Protein 7M0Q (pdb70)

Nearest PDB structures (foldseek):
  7m0q-assembly1_A  TM=1.011E+00  e=1.086E-19  synthetic construct
  7m0q-assembly1_B  TM=9.261E-01  e=2.288E-13  synthetic construct
  2nxe-assembly2_B  TM=8.024E-01  e=2.028E-01  Thermus thermophilus HB8
  4few-assembly8_D  TM=5.675E-01  e=5.410E+00  Acinetobacter baumannii AYE
  7m0q-assembly1_B  TM=1.010E+00  e=4.635E-22  synthetic construct

Sequence (193 aa):
SHMNIQVSLQWVFSHTVNIPPGGTAEQIADNILDMARSLQDEGWDKLTVQVTVNPGFPKETAMRVAAALKEAFEDRGLRLTSIETSGNSIHLKFRYMNIQVSLQWEDKVFSHTVNIPPGGTAEQIADNILDMARSLQDEGWDKLTVQVTVNPGFPKETAMRVAAALKEAFEDRGLRLTSIETSGNSIHLKFRY

Solvent-accessible surface area: 11050 Å² total; per-residue (Å²): 139,163,36,91,28,65,0,14,3,44,84,174,114,81,88,72,40,105,28,101,132,81,40,65,15,97,100,10,0,65,94,2,17,86,65,13,147,100,40,60,108,76,33,54,86,108,11,20,0,30,1,19,0,43,27,4,123,76,83,137,55,0,79,182,40,4,45,38,2,75,109,4,0,42,119,65,46,0,148,39,21,5,38,53,34,49,68,107,15,0,42,2,45,0,92,100,101,90,26,59,1,19,6,57,40,32,128,191,100,91,75,107,76,39,108,35,89,136,80,36,82,28,97,120,9,0,57,78,5,38,92,84,0,147,68,27,105,129,51,65,77,75,86,5,21,0,58,1,14,1,44,38,9,85,48,144,126,40,0,89,168,35,3,36,50,3,69,96,8,0,74,112,50,48,5,134,37,25,3,61,35,58,26,70,105,14,8,43,7,54,0,84,60

Structure (mmCIF, N/CA/C/O backbone):
data_7M0Q
#
_entry.id   7M0Q
#
_cell.length_a   46.291
_cell.length_b   46.291
_cell.length_c   82.492
_cell.angle_alpha   90.000
_cell.angle_beta   90.000
_cell.angle_gamma   120.000
#
_symmetry.space_group_name_H-M   'P 31'
#
loop_
_entity.id
_entity.type
_entity.pdbx_description
1 polymer 'Network hallucinated protein 0738_mod'
2 water water
#
loop_
_atom_site.group_PDB
_atom_site.id
_atom_site.type_symbol
_atom_site.label_atom_id
_atom_site.label_alt_id
_atom_site.label_comp_id
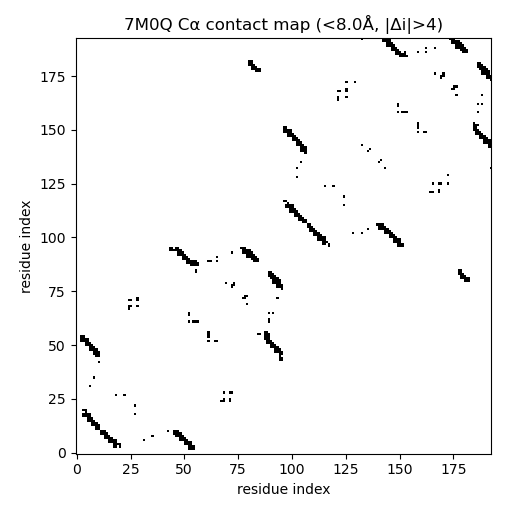_atom_site.label_asym_id
_atom_site.label_entity_id
_atom_site.label_seq_id
_atom_site.pdbx_PDB_ins_code
_atom_site.Cartn_x
_atom_site.Cartn_y
_atom_site.Cartn_z
_atom_site.occupancy
_atom_site.B_iso_or_equiv
_atom_site.auth_seq_id
_atom_site.auth_comp_id
_atom_site.auth_asym_id
_atom_site.auth_atom_id
_atom_site.pdbx_PDB_model_num
ATOM 1 N N . SER A 1 19 ? -14.09584 29.88441 2.05360 1.000 78.64092 2 SER A N 1
ATOM 2 C CA . SER A 1 19 ? -13.54190 28.60856 2.48961 1.000 76.00413 2 SER A CA 1
ATOM 3 C C . SER A 1 19 ? -13.60265 27.56324 1.37798 1.000 59.66135 2 SER A C 1
ATOM 4 O O . SER A 1 19 ? -12.86407 27.64744 0.39574 1.000 71.62397 2 SER A O 1
ATOM 7 N N . HIS A 1 20 ? -14.48504 26.57616 1.55581 0.840 55.97006 3 HIS A N 1
ATOM 8 C CA . HIS A 1 20 ? -14.68297 25.48315 0.60028 0.840 48.43189 3 HIS A CA 1
ATOM 9 C C . HIS A 1 20 ? -13.39461 24.70400 0.34699 0.840 54.76696 3 HIS A C 1
ATOM 10 O O . HIS A 1 20 ? -13.22171 24.10248 -0.71619 0.840 50.11961 3 HIS A O 1
ATOM 17 N N . MET A 1 21 ? -12.48550 24.70259 1.32099 1.000 56.67954 4 MET A N 1
ATOM 18 C CA . MET A 1 21 ? -11.17435 24.07451 1.18882 1.000 44.86425 4 MET A CA 1
ATOM 19 C C . MET A 1 21 ? -11.03381 23.02678 2.28542 1.000 24.30933 4 MET A C 1
ATOM 20 O O . MET A 1 21 ? -10.99943 23.36492 3.47361 1.000 35.48255 4 MET A O 1
ATOM 25 N N . ASN A 1 22 ? -10.95168 21.76203 1.88778 1.000 27.65923 5 ASN A N 1
ATOM 26 C CA . ASN A 1 22 ? -10.90114 20.64707 2.81917 1.000 19.68931 5 ASN A CA 1
ATOM 27 C C . ASN A 1 22 ? -9.46017 20.21501 3.05444 1.000 18.47830 5 ASN A C 1
ATOM 28 O O . ASN A 1 22 ? -8.59385 20.37529 2.19096 1.000 22.82616 5 ASN A O 1
ATOM 33 N N . ILE A 1 23 ? -9.21303 19.66183 4.23823 1.000 15.92341 6 ILE A N 1
ATOM 34 C CA . ILE A 1 23 ? -7.92257 19.08551 4.59310 1.000 12.45892 6 ILE A CA 1
ATOM 35 C C . ILE A 1 23 ? -8.13536 17.60907 4.89067 1.000 11.43665 6 ILE A C 1
ATOM 36 O O . ILE A 1 23 ? -9.06887 17.24467 5.61520 1.000 10.49784 6 ILE A O 1
ATOM 41 N N . GLN A 1 24 ? -7.27820 16.76378 4.32538 1.000 10.11549 7 GLN A N 1
ATOM 42 C CA . GLN A 1 24 ? -7.37675 15.32093 4.48764 1.000 10.13891 7 GLN A CA 1
ATOM 43 C C . GLN A 1 24 ? -6.02612 14.78617 4.93510 1.000 10.94473 7 GLN A C 1
ATOM 44 O O . GLN A 1 24 ? -4.99836 15.10956 4.33189 1.000 14.87159 7 GLN A O 1
ATOM 50 N N . VAL A 1 25 ? -6.02766 13.97957 5.99327 1.000 18.77434 8 VAL A N 1
ATOM 51 C CA . VAL A 1 25 ? -4.81080 13.40663 6.55623 1.000 14.40826 8 VAL A CA 1
ATOM 52 C C . VAL A 1 25 ? -4.91998 11.89046 6.49568 1.000 22.46376 8 VAL A C 1
ATOM 53 O O . VAL A 1 25 ? -5.96108 11.32396 6.84803 1.000 27.18125 8 VAL A O 1
ATOM 57 N N . SER A 1 26 ? -3.84882 11.23812 6.04984 1.000 17.05513 9 SER A N 1
ATOM 58 C CA . SER A 1 26 ? -3.77665 9.78513 5.99011 1.000 20.48566 9 SER A CA 1
ATOM 59 C C . SER A 1 26 ? -2.54686 9.31126 6.75051 1.000 23.19008 9 SER A C 1
ATOM 60 O O . SER A 1 26 ? -1.44218 9.81827 6.52987 1.000 22.20494 9 SER A O 1
ATOM 63 N N . LEU A 1 27 ? -2.74200 8.34543 7.64367 1.000 25.91990 10 LEU A N 1
ATOM 64 C CA . LEU A 1 27 ? -1.65668 7.74791 8.40985 1.000 22.83376 10 LEU A CA 1
ATOM 65 C C . LEU A 1 27 ? -1.33017 6.37542 7.83790 1.000 23.05582 10 LEU A C 1
ATOM 66 O O . LEU A 1 27 ? -2.23350 5.56869 7.59542 1.000 23.84882 10 LEU A O 1
ATOM 71 N N . GLN A 1 28 ? -0.04164 6.11656 7.62269 1.000 29.94286 11 GLN A N 1
ATOM 72 C CA . GLN A 1 28 ? 0.42561 4.85588 7.05803 1.000 37.07411 11 GLN A CA 1
ATOM 73 C C . GLN A 1 28 ? 1.55747 4.31839 7.91899 1.000 43.10329 11 GLN A C 1
ATOM 74 O O . GLN A 1 28 ? 2.56112 5.00713 8.12921 1.000 53.90452 11 GLN A O 1
ATOM 80 N N . TRP A 1 29 ? 1.39558 3.09357 8.40963 1.000 50.02773 12 TRP A N 1
ATOM 81 C CA . TRP A 1 29 ? 2.38977 2.46484 9.27181 1.000 53.20945 12 TRP A CA 1
ATOM 82 C C . TRP A 1 29 ? 2.31621 0.94543 9.17024 1.000 60.77917 12 TRP A C 1
ATOM 83 O O . TRP A 1 29 ? 2.18803 0.39358 8.07750 1.000 60.57243 12 TRP A O 1
ATOM 94 N N . VAL A 1 37 ? 1.05444 -3.74683 6.22512 1.000 48.67840 20 VAL A N 1
ATOM 95 C CA . VAL A 1 37 ? 0.77987 -2.41137 5.71029 1.000 49.41500 20 VAL A CA 1
ATOM 96 C C . VAL A 1 37 ? -0.59413 -1.94265 6.17735 1.000 52.79095 20 VAL A C 1
ATOM 97 O O . VAL A 1 37 ? -1.58916 -2.65025 6.02017 1.000 51.36300 20 VAL A O 1
ATOM 101 N N . PHE A 1 38 ? -0.64094 -0.74324 6.75236 1.000 62.08615 21 PHE A N 1
ATOM 102 C CA . PHE A 1 38 ? -1.86069 -0.18323 7.31463 1.000 47.50395 21 PHE A CA 1
ATOM 103 C C . PHE A 1 38 ? -1.99909 1.26324 6.86598 1.000 46.64112 21 PHE A C 1
ATOM 104 O O . PHE A 1 38 ? -1.01118 2.00112 6.81774 1.000 50.89343 21 PHE A O 1
ATOM 112 N N . SER A 1 39 ? -3.22594 1.66408 6.53670 1.000 47.28001 22 SER A N 1
ATOM 113 C CA . SER A 1 39 ? -3.49725 3.00548 6.03596 1.000 34.25687 22 SER A CA 1
ATOM 114 C C . SER A 1 39 ? -4.80221 3.50901 6.63048 1.000 31.26639 22 SER A C 1
ATOM 115 O O . SER A 1 39 ? -5.83574 2.84483 6.51255 1.000 32.77204 22 SER A O 1
ATOM 118 N N . HIS A 1 40 ? -4.75441 4.68125 7.26176 0.670 20.99193 23 HIS A N 1
ATOM 119 C CA . HIS A 1 40 ? -5.92757 5.28730 7.88550 0.670 19.53283 23 HIS A CA 1
ATOM 120 C C . HIS A 1 40 ? -6.05026 6.72536 7.40466 0.670 17.21405 23 HIS A C 1
ATOM 121 O O . HIS A 1 40 ? -5.19923 7.56177 7.72176 0.670 12.56510 23 HIS A O 1
ATOM 128 N N . THR A 1 41 ? -7.11055 7.01111 6.65449 1.000 16.27358 24 THR A N 1
ATOM 129 C CA . THR A 1 41 ? -7.38833 8.34434 6.14053 1.000 19.95599 24 THR A CA 1
ATOM 130 C C . THR A 1 41 ? -8.56358 8.94740 6.89930 1.000 16.76993 24 THR A C 1
ATOM 131 O O . THR A 1 41 ? -9.53159 8.24980 7.21575 1.000 17.53036 24 THR A O 1
ATOM 135 N N . VAL A 1 42 ? -8.47499 10.24177 7.19805 1.000 13.45469 25 VAL A N 1
ATOM 136 C CA . VAL A 1 42 ? -9.51541 10.94299 7.94199 1.000 16.84365 25 VAL A CA 1
ATOM 137 C C . VAL A 1 42 ? -9.69316 12.33409 7.34817 1.000 18.33940 25 VAL A C 1
ATOM 138 O O . VAL A 1 42 ? -8.71087 13.04354 7.10614 1.000 13.68013 25 VAL A O 1
ATOM 142 N N . ASN A 1 43 ? -10.94404 12.71547 7.09552 1.000 13.33541 26 ASN A N 1
ATOM 143 C CA . ASN A 1 43 ? -11.25902 14.07313 6.66944 1.000 14.19930 26 ASN A CA 1
ATOM 144 C C . ASN A 1 43 ? -11.26767 14.98498 7.88868 1.000 15.61021 26 ASN A C 1
ATOM 145 O O . ASN A 1 43 ? -11.99041 14.72775 8.85709 1.000 19.20423 26 ASN A O 1
ATOM 150 N N . ILE A 1 44 ? -10.47190 16.04292 7.84258 1.000 19.65974 27 ILE A N 1
ATOM 151 C CA . ILE A 1 44 ? -10.36105 16.95599 8.98173 1.000 20.68050 27 ILE A CA 1
ATOM 152 C C . ILE A 1 44 ? -11.59119 17.85681 9.01321 1.000 18.55612 27 ILE A C 1
ATOM 153 O O . ILE A 1 44 ? -11.94112 18.44951 7.98013 1.000 16.02270 27 ILE A O 1
ATOM 158 N N . PRO A 1 45 ? -12.27383 17.97553 10.14874 1.000 24.99894 28 PRO A N 1
ATOM 159 C CA . PRO A 1 45 ? -13.37811 18.93209 10.25612 1.000 21.53972 28 PRO A CA 1
ATOM 160 C C . PRO A 1 45 ? -12.86395 20.35458 10.13647 1.000 31.79877 28 PRO A C 1
ATOM 161 O O . PRO A 1 45 ? -11.77646 20.67494 10.63944 1.000 39.06843 28 PRO A O 1
ATOM 165 N N . PRO A 1 46 ? -13.61354 21.23943 9.48416 1.000 33.44570 29 PRO A N 1
ATOM 166 C CA . PRO A 1 46 ? -13.13586 22.61385 9.30665 1.000 31.40338 29 PRO A CA 1
ATOM 167 C C . PRO A 1 46 ? -13.36617 23.45267 10.55377 1.000 31.30638 29 PRO A C 1
ATOM 168 O O . PRO A 1 46 ? -14.41594 23.37774 11.19741 1.000 48.52426 29 PRO A O 1
ATOM 172 N N . GLY A 1 47 ? -12.36088 24.25516 10.89403 1.000 27.66842 30 GLY A N 1
ATOM 173 C CA . GLY A 1 47 ? -12.43903 25.11683 12.05632 1.000 23.62553 30 GLY A CA 1
ATOM 174 C C . GLY A 1 47 ? -11.18506 25.09612 12.90552 1.000 38.82486 30 GLY A C 1
ATOM 175 O O . GLY A 1 47 ? -10.90745 26.05113 13.63710 1.000 52.70593 30 GLY A O 1
ATOM 176 N N . GLY A 1 48 ? -10.41509 24.01070 12.81506 1.000 30.03416 31 GLY A N 1
ATOM 177 C CA . GLY A 1 48 ? -9.22244 23.88478 13.62157 1.000 27.95190 31 GLY A CA 1
ATOM 178 C C . GLY A 1 48 ? -8.01725 24.57193 13.00836 1.000 26.96463 31 GLY A C 1
ATOM 179 O O . GLY A 1 48 ? -7.97720 24.89182 11.82062 1.000 28.53201 31 GLY A O 1
ATOM 180 N N . THR A 1 49 ? -7.01507 24.80201 13.84944 1.000 27.75385 32 THR A N 1
ATOM 181 C CA . THR A 1 49 ? -5.77484 25.42239 13.41508 1.000 29.81431 32 THR A CA 1
ATOM 182 C C . THR A 1 49 ? -4.74838 24.35418 13.04388 1.000 24.38461 32 THR A C 1
ATOM 183 O O . THR A 1 49 ? -4.92895 23.16237 13.30154 1.000 27.63736 32 THR A O 1
ATOM 187 N N . ALA A 1 50 ? -3.65210 24.80129 12.42648 1.000 21.76307 33 ALA A N 1
ATOM 188 C CA . ALA A 1 50 ? -2.61267 23.86967 12.00014 1.000 19.59444 33 ALA A CA 1
ATOM 189 C C . ALA A 1 50 ? -1.99055 23.15015 13.19013 1.000 26.51993 33 ALA A C 1
ATOM 190 O O . ALA A 1 50 ? -1.64570 21.96589 13.09805 1.000 24.37981 33 ALA A O 1
ATOM 192 N N . GLU A 1 51 ? -1.84008 23.84728 14.31854 1.000 29.51056 34 GLU A N 1
ATOM 193 C CA . GLU A 1 51 ? -1.28623 23.20564 15.50617 1.000 23.16452 34 GLU A CA 1
ATOM 194 C C . GLU A 1 51 ? -2.27292 22.20878 16.10118 1.000 23.93693 34 GLU A C 1
ATOM 195 O O . GLU A 1 51 ? -1.87579 21.12958 16.55578 1.000 21.62778 34 GLU A O 1
ATOM 201 N N . GLN A 1 52 ? -3.56413 22.55012 16.10271 1.000 21.71140 35 GLN A N 1
ATOM 202 C CA . GLN A 1 52 ? -4.57250 21.62602 16.61139 1.000 16.77954 35 GLN A CA 1
ATOM 203 C C . GLN A 1 52 ? -4.69160 20.39519 15.72208 1.000 20.42769 35 GLN A C 1
ATOM 204 O O . GLN A 1 52 ? -4.84244 19.27426 16.22195 1.000 24.93500 35 GLN A O 1
ATOM 210 N N . ILE A 1 53 ? -4.62777 20.58360 14.40210 1.000 24.06144 36 ILE A N 1
ATOM 211 C CA . ILE A 1 53 ? -4.68083 19.44833 13.48450 1.000 16.07147 36 ILE A CA 1
ATOM 212 C C . ILE A 1 53 ? -3.48198 18.53498 13.70578 1.000 17.57384 36 ILE A C 1
ATOM 213 O O . ILE A 1 53 ? -3.62280 17.31186 13.82097 1.000 24.58668 36 ILE A O 1
ATOM 218 N N . ALA A 1 54 ? -2.28383 19.12023 13.78406 1.000 19.27309 37 ALA A N 1
ATOM 219 C CA . ALA A 1 54 ? -1.07650 18.32032 13.96709 1.000 16.49706 37 ALA A CA 1
ATOM 220 C C . ALA A 1 54 ? -1.08622 17.59377 15.30669 1.000 20.48490 37 ALA A C 1
ATOM 221 O O . ALA A 1 54 ? -0.63113 16.44787 15.40137 1.000 21.08682 37 ALA A O 1
ATOM 223 N N . ASP A 1 55 ? -1.59820 18.24370 16.35570 1.000 21.89168 38 ASP A N 1
ATOM 224 C CA . ASP A 1 55 ? -1.67032 17.59350 17.66106 1.000 23.08378 38 ASP A CA 1
ATOM 225 C C . ASP A 1 55 ? -2.65700 16.43257 17.64749 1.000 27.51137 38 ASP A C 1
ATOM 226 O O . ASP A 1 55 ? -2.39389 15.38065 18.24207 1.000 40.58492 38 ASP A O 1
ATOM 231 N N . ASN A 1 56 ? -3.79913 16.60445 16.97767 1.000 33.08743 39 ASN A N 1
ATOM 232 C CA . ASN A 1 56 ? -4.78159 15.52772 16.90845 1.000 34.36017 39 ASN A CA 1
ATOM 233 C C . ASN A 1 56 ? -4.25763 14.35180 16.09322 1.000 32.22215 39 ASN A C 1
ATOM 234 O O . ASN A 1 56 ? -4.52757 13.19156 16.42411 1.000 35.08912 39 ASN A O 1
ATOM 239 N N . ILE A 1 57 ? -3.50428 14.62958 15.02730 1.000 29.87372 40 ILE A N 1
ATOM 240 C CA . ILE A 1 57 ? -2.99099 13.55423 14.18488 1.000 31.14096 40 ILE A CA 1
ATOM 241 C C . ILE A 1 57 ? -1.93372 12.74709 14.92813 1.000 33.03915 40 ILE A C 1
ATOM 242 O O . ILE A 1 57 ? -1.92184 11.51166 14.86654 1.000 37.44856 40 ILE A O 1
ATOM 247 N N . LEU A 1 58 ? -1.03506 13.42494 15.64740 1.000 26.48475 41 LEU A N 1
ATOM 248 C CA . LEU A 1 58 ? -0.01225 12.70933 16.40359 1.000 34.98125 41 LEU A CA 1
ATOM 249 C C . LEU A 1 58 ? -0.61600 11.90617 17.54721 1.000 39.07583 41 LEU A C 1
ATOM 250 O O . LEU A 1 58 ? -0.06009 10.87331 17.93800 1.000 47.26427 41 LEU A O 1
ATOM 255 N N . ASP A 1 59 ? -1.74309 12.36179 18.09714 1.000 42.51089 42 ASP A N 1
ATOM 256 C CA . ASP A 1 59 ? -2.41584 11.58999 19.13542 1.000 46.34896 42 ASP A CA 1
ATOM 257 C C . ASP A 1 59 ? -3.02171 10.31618 18.55993 1.000 47.69654 42 ASP A C 1
ATOM 258 O O . ASP A 1 59 ? -3.02057 9.26872 19.21696 1.000 51.91750 42 ASP A O 1
ATOM 263 N N . MET A 1 60 ? -3.54233 10.38633 17.33210 1.000 47.21161 43 MET A N 1
ATOM 264 C CA . MET A 1 60 ? -4.03842 9.18441 16.67057 1.000 43.13209 43 MET A CA 1
ATOM 265 C C . MET A 1 60 ? -2.89658 8.23621 16.33203 1.000 48.31237 43 MET A C 1
ATOM 266 O O . MET A 1 60 ? -3.03195 7.01512 16.47174 1.000 54.19623 43 MET A O 1
ATOM 271 N N . ALA A 1 61 ? -1.76406 8.78111 15.88247 1.000 56.12035 44 ALA A N 1
ATOM 272 C CA . ALA A 1 61 ? -0.59647 7.94887 15.62125 1.000 62.03007 44 ALA A CA 1
ATOM 273 C C . ALA A 1 61 ? -0.05922 7.32192 16.90120 1.000 75.73111 44 ALA A C 1
ATOM 274 O O . ALA A 1 61 ? 0.48609 6.21207 16.86391 1.000 89.69341 44 ALA A O 1
ATOM 276 N N . ARG A 1 62 ? -0.20060 8.01123 18.03721 1.000 65.33094 45 ARG A N 1
ATOM 277 C CA . ARG A 1 62 ? 0.22349 7.44732 19.31247 1.000 62.60642 45 ARG A CA 1
ATOM 278 C C . ARG A 1 62 ? -0.73959 6.38971 19.83532 1.000 72.70582 45 ARG A C 1
ATOM 279 O O . ARG A 1 62 ? -0.43633 5.74709 20.84663 1.000 67.60467 45 ARG A O 1
ATOM 287 N N . SER A 1 63 ? -1.89247 6.20119 19.18855 1.000 68.72956 46 SER A N 1
ATOM 288 C CA . SER A 1 63 ? -2.72208 5.04767 19.51570 1.000 71.07693 46 SER A CA 1
ATOM 289 C C . SER A 1 63 ? -2.03268 3.76001 19.08580 1.000 90.95837 46 SER A C 1
ATOM 290 O O . SER A 1 63 ? -2.13114 2.73482 19.77043 1.000 101.75312 46 SER A O 1
ATOM 293 N N . LEU A 1 64 ? -1.32554 3.79811 17.95683 1.000 81.18310 47 LEU A N 1
ATOM 294 C CA . LEU A 1 64 ? -0.41447 2.72373 17.57038 1.000 77.99785 47 LEU A CA 1
ATOM 295 C C . LEU A 1 64 ? 1.00593 3.11834 17.97346 1.000 83.86329 47 LEU A C 1
ATOM 296 O O . LEU A 1 64 ? 1.88820 3.36117 17.14904 1.000 70.91280 47 LEU A O 1
ATOM 298 N N . GLN A 1 65 ? 1.20679 3.17602 19.29057 1.000 79.40280 48 GLN A N 1
ATOM 299 C CA . GLN A 1 65 ? 2.44537 3.67931 19.87447 1.000 79.32620 48 GLN A CA 1
ATOM 300 C C . GLN A 1 65 ? 3.57829 2.66198 19.81279 1.000 90.49417 48 GLN A C 1
ATOM 301 O O . GLN A 1 65 ? 3.53398 1.71847 19.01561 1.000 90.09835 48 GLN A O 1
ATOM 303 N N . ASP A 1 66 ? 4.59625 2.85943 20.65670 1.000 88.88545 49 ASP A N 1
ATOM 304 C CA . ASP A 1 66 ? 5.77549 2.00126 20.71825 1.000 100.37988 49 ASP A CA 1
ATOM 305 C C . ASP A 1 66 ? 6.44282 1.91297 19.35159 1.000 95.67317 49 ASP A C 1
ATOM 306 O O . ASP A 1 66 ? 7.00036 2.90315 18.86588 1.000 83.02267 49 ASP A O 1
ATOM 308 N N . GLU A 1 67 ? 6.37912 0.74356 18.71849 1.000 103.29291 50 GLU A N 1
ATOM 309 C CA . GLU A 1 67 ? 6.95200 0.58688 17.38859 1.000 103.07457 50 GLU A CA 1
ATOM 310 C C . GLU A 1 67 ? 6.18233 1.44098 16.39067 1.000 99.12566 50 GLU A C 1
ATOM 311 O O . GLU A 1 67 ? 4.97899 1.24833 16.19097 1.000 113.55876 50 GLU A O 1
ATOM 313 N N . GLY A 1 68 ? 6.87277 2.39737 15.77798 1.000 89.49377 51 GLY A N 1
ATOM 314 C CA . GLY A 1 68 ? 6.22859 3.29087 14.83818 1.000 92.18789 51 GLY A CA 1
ATOM 315 C C . GLY A 1 68 ? 6.83325 4.67726 14.81588 1.000 84.53324 51 GLY A C 1
ATOM 316 O O . GLY A 1 68 ? 6.45119 5.54644 15.60497 1.000 80.67568 51 GLY A O 1
ATOM 317 N N . TRP A 1 69 ? 7.78425 4.89161 13.91017 1.000 75.71808 52 TRP A N 1
ATOM 318 C CA . TRP A 1 69 ? 8.41841 6.19264 13.75000 1.000 78.23823 52 TRP A CA 1
ATOM 319 C C . TRP A 1 69 ? 8.91477 6.34776 12.31955 1.000 70.46740 52 TRP A C 1
ATOM 320 O O . TRP A 1 69 ? 8.40199 7.17811 11.56264 1.000 74.70341 52 TRP A O 1
ATOM 322 N N . ASP A 1 70 ? 9.90845 5.54433 11.93803 1.000 63.24491 53 ASP A N 1
ATOM 323 C CA . ASP A 1 70 ? 10.38702 5.57397 10.56130 1.000 76.76319 53 ASP A CA 1
ATOM 324 C C . ASP A 1 70 ? 9.34404 4.99996 9.60911 1.000 81.11056 53 ASP A C 1
ATOM 325 O O . ASP A 1 70 ? 9.18537 5.48692 8.48312 1.000 81.73942 53 ASP A O 1
ATOM 327 N N . LYS A 1 71 ? 8.61157 3.97364 10.05164 1.000 83.07187 54 LYS A N 1
ATOM 328 C CA . LYS A 1 71 ? 7.55936 3.38679 9.23056 1.000 72.11198 54 LYS A CA 1
ATOM 329 C C . LYS A 1 71 ? 6.34356 4.29867 9.11167 1.000 57.89521 54 LYS A C 1
ATOM 330 O O . LYS A 1 71 ? 5.58079 4.17207 8.14725 1.000 53.98256 54 LYS A O 1
ATOM 336 N N . LEU A 1 72 ? 6.14698 5.21182 10.06068 1.000 52.70435 55 LEU A N 1
ATOM 337 C CA . LEU A 1 72 ? 4.98866 6.09234 10.02123 1.000 45.73562 55 LEU A CA 1
ATOM 338 C C . LEU A 1 72 ? 5.16082 7.14142 8.93124 1.000 41.11831 55 LEU A C 1
ATOM 339 O O . LEU A 1 72 ? 6.17830 7.83918 8.87982 1.000 51.75760 55 LEU A O 1
ATOM 344 N N . THR A 1 73 ? 4.16857 7.24094 8.05066 1.000 28.17512 56 THR A N 1
ATOM 345 C CA . THR A 1 73 ? 4.14518 8.24092 6.99024 1.000 35.95374 56 THR A CA 1
ATOM 346 C C . THR A 1 73 ? 2.86006 9.04605 7.11171 1.000 27.71354 56 THR A C 1
ATOM 347 O O . THR A 1 73 ? 1.76279 8.48139 7.05050 1.000 27.55774 56 THR A O 1
ATOM 351 N N . VAL A 1 74 ? 2.99574 10.35746 7.28070 1.000 15.33584 57 VAL A N 1
ATOM 352 C CA . VAL A 1 74 ? 1.85624 11.25910 7.39683 1.000 23.08797 57 VAL A CA 1
ATOM 353 C C . VAL A 1 74 ? 1.70709 12.01064 6.08175 1.000 19.88923 57 VAL A C 1
ATOM 354 O O . VAL A 1 74 ? 2.61294 12.74464 5.66788 1.000 18.23635 57 VAL A O 1
ATOM 358 N N . GLN A 1 75 ? 0.56568 11.82749 5.42389 1.000 20.70797 58 GLN A N 1
ATOM 359 C CA . GLN A 1 75 ? 0.26406 12.49314 4.16394 1.000 19.96923 58 GLN A CA 1
ATOM 360 C C . GLN A 1 75 ? -0.91546 13.43006 4.37348 1.000 15.82955 58 GLN A C 1
ATOM 361 O O . GLN A 1 75 ? -1.97689 13.00353 4.84074 1.000 18.82623 58 GLN A O 1
ATOM 367 N N . VAL A 1 76 ? -0.72474 14.70112 4.03390 1.000 15.98453 59 VAL A N 1
ATOM 368 C CA . VAL A 1 76 ? -1.75796 15.72189 4.14823 1.000 11.84970 59 VAL A CA 1
ATOM 369 C C . VAL A 1 76 ? -2.12762 16.18933 2.74814 1.000 18.50032 59 VAL A C 1
ATOM 370 O O . VAL A 1 76 ? -1.25590 16.35308 1.88611 1.000 18.68642 59 VAL A O 1
ATOM 374 N N . THR A 1 77 ? -3.42172 16.39765 2.52076 1.000 16.76270 60 THR A N 1
ATOM 375 C CA . THR A 1 77 ? -3.92718 16.84522 1.23093 1.000 13.93604 60 THR A CA 1
ATOM 376 C C . THR A 1 77 ? -4.84383 18.03848 1.44525 1.000 14.34226 60 THR A C 1
ATOM 377 O O . THR A 1 77 ? -5.74099 17.99029 2.29248 1.000 15.30486 60 THR A O 1
ATOM 381 N N . VAL A 1 78 ? -4.61343 19.10401 0.68435 1.000 14.49313 61 VAL A N 1
ATOM 382 C CA . VAL A 1 78 ? -5.42806 20.31244 0.73594 1.000 11.53034 61 VAL A CA 1
ATOM 383 C C . VAL A 1 78 ? -6.27708 20.34194 -0.52805 1.000 14.40016 61 VAL A C 1
ATOM 384 O O . VAL A 1 78 ? -5.75550 20.53896 -1.63267 1.000 19.73841 61 VAL A O 1
ATOM 388 N N . ASN A 1 79 ? -7.58465 20.14185 -0.37218 1.000 14.42420 62 ASN A N 1
ATOM 389 C CA . ASN A 1 79 ? -8.51065 20.11165 -1.49045 1.000 13.34316 62 ASN A CA 1
ATOM 390 C C . ASN A 1 79 ? -9.48690 21.27503 -1.38788 1.000 21.33142 62 ASN A C 1
ATOM 391 O O . ASN A 1 79 ? -10.14795 21.43039 -0.35160 1.000 32.34749 62 ASN A O 1
ATOM 396 N N . PRO A 1 80 ? -9.62207 22.10419 -2.43311 1.000 25.77515 63 PRO A N 1
ATOM 397 C CA . PRO A 1 80 ? -8.85429 21.98837 -3.67508 1.000 22.13103 63 PRO A CA 1
ATOM 398 C C . PRO A 1 80 ? -7.52948 22.73978 -3.61505 1.000 19.81663 63 PRO A C 1
ATOM 399 O O . PRO A 1 80 ? -7.20261 23.33071 -2.58611 1.000 21.29488 63 PRO A O 1
ATOM 403 N N . GLY A 1 81 ? -6.77902 22.71935 -4.71220 1.000 24.98216 64 GLY A N 1
ATOM 404 C CA . GLY A 1 81 ? -5.51287 23.41377 -4.77984 1.000 23.94391 64 GLY A CA 1
ATOM 405 C C . GLY A 1 81 ? -5.59236 24.88009 -5.13148 1.000 25.38138 64 GLY A C 1
ATOM 406 O O . GLY A 1 81 ? -4.55189 25.52110 -5.29810 1.000 32.93635 64 GLY A O 1
ATOM 407 N N . PHE A 1 82 ? -6.79430 25.43674 -5.24814 1.000 28.81515 65 PHE A N 1
ATOM 408 C CA . PHE A 1 82 ? -6.98553 26.82995 -5.61505 1.000 27.57831 65 PHE A CA 1
ATOM 409 C C . PHE A 1 82 ? -7.90230 27.51602 -4.61286 1.000 22.93993 65 PHE A C 1
ATOM 410 O O . PHE A 1 82 ? -8.80787 26.88103 -4.06246 1.000 27.28077 65 PHE A O 1
ATOM 418 N N . PRO A 1 83 ? -7.68989 28.81948 -4.34611 1.000 25.91546 66 PRO A N 1
ATOM 419 C CA . PRO A 1 83 ? -6.63173 29.69177 -4.87726 1.000 23.45930 66 PRO A CA 1
ATOM 420 C C . PRO A 1 83 ? -5.23340 29.25542 -4.44956 1.000 23.47452 66 PRO A C 1
ATOM 421 O O . PRO A 1 83 ? -5.03675 28.86826 -3.29765 1.000 24.75747 66 PRO A O 1
ATOM 425 N N . LYS A 1 84 ? -4.28266 29.31476 -5.38586 1.000 24.96799 67 LYS A N 1
ATOM 426 C CA . LYS A 1 84 ? -2.95328 28.76863 -5.13296 1.000 25.39184 67 LYS A CA 1
ATOM 427 C C . LYS A 1 84 ? -2.26952 29.48120 -3.97363 1.000 24.03594 67 LYS A C 1
ATOM 428 O O . LYS A 1 84 ? -1.58252 28.84681 -3.16567 1.000 29.41998 67 LYS A O 1
ATOM 434 N N . GLU A 1 85 ? -2.44854 30.79932 -3.87151 1.000 29.93032 68 GLU A N 1
ATOM 435 C CA . GLU A 1 85 ? -1.82546 31.54281 -2.78146 1.000 27.81763 68 GLU A CA 1
ATOM 436 C C . GLU A 1 85 ? -2.42553 31.15366 -1.43600 1.000 29.39390 68 GLU A C 1
ATOM 437 O O . GLU A 1 85 ? -1.70501 31.04252 -0.43712 1.000 39.38837 68 GLU A O 1
ATOM 443 N N . THR A 1 86 ? -3.74170 30.93636 -1.39085 1.000 23.74067 69 THR A N 1
ATOM 444 C CA . THR A 1 86 ? -4.37763 30.52187 -0.14470 1.000 17.36930 69 THR A CA 1
ATOM 445 C C . THR A 1 86 ? -4.03855 29.07504 0.19246 1.000 27.49463 69 THR A C 1
ATOM 446 O O . THR A 1 86 ? -3.72194 28.75735 1.34528 1.000 24.39173 69 THR A O 1
ATOM 450 N N . ALA A 1 87 ? -4.09221 28.18549 -0.80158 1.000 19.76049 70 ALA A N 1
ATOM 451 C CA . ALA A 1 87 ? -3.79601 26.77897 -0.55132 1.000 13.18909 70 ALA A CA 1
ATOM 452 C C . ALA A 1 87 ? -2.33418 26.57845 -0.16985 1.000 17.52910 70 ALA A C 1
ATOM 453 O O . ALA A 1 87 ? -2.01584 25.71399 0.65560 1.000 19.17277 70 ALA A O 1
ATOM 455 N N . MET A 1 88 ? -1.43023 27.36809 -0.75658 1.000 17.70652 71 MET A N 1
ATOM 456 C CA . MET A 1 88 ? -0.01864 27.25535 -0.40430 1.000 21.07485 71 MET A CA 1
ATOM 457 C C . MET A 1 88 ? 0.24477 27.74728 1.01267 1.000 13.97718 71 MET A C 1
ATOM 458 O O . MET A 1 88 ? 1.12416 27.21334 1.69820 1.000 19.73400 71 MET A O 1
ATOM 463 N N . ARG A 1 89 ? -0.49710 28.76095 1.46620 1.000 14.00470 72 ARG A N 1
ATOM 464 C CA . ARG A 1 89 ? -0.36154 29.20958 2.84812 1.000 19.58864 72 ARG A CA 1
ATOM 465 C C . ARG A 1 89 ? -0.86146 28.15172 3.82190 1.000 19.46698 72 ARG A C 1
ATOM 466 O O . ARG A 1 89 ? -0.27069 27.95496 4.89072 1.000 19.49359 72 ARG A O 1
ATOM 474 N N . VAL A 1 90 ? -1.95516 27.46929 3.47542 1.000 16.39822 73 VAL A N 1
ATOM 475 C CA . VAL A 1 90 ? -2.44728 26.38329 4.31694 1.000 14.11565 73 VAL A CA 1
ATOM 476 C C . VAL A 1 90 ? -1.42354 25.25784 4.37544 1.000 14.15182 73 VAL A C 1
ATOM 477 O O . VAL A 1 90 ? -1.14934 24.70171 5.44605 1.000 14.42740 73 VAL A O 1
ATOM 481 N N . ALA A 1 91 ? -0.82944 24.91592 3.22905 1.000 17.92761 74 ALA A N 1
ATOM 482 C CA . ALA A 1 91 ? 0.20283 23.88473 3.21055 1.000 18.71914 74 ALA A CA 1
ATOM 483 C C . ALA A 1 91 ? 1.42977 24.31748 4.00375 1.000 22.70987 74 ALA A C 1
ATOM 484 O O . ALA A 1 91 ? 2.06990 23.49490 4.66945 1.000 23.14134 74 ALA A O 1
ATOM 486 N N . ALA A 1 92 ? 1.77249 25.60703 3.94812 1.000 18.17475 75 ALA A N 1
ATOM 487 C CA . ALA A 1 92 ? 2.93255 26.09204 4.68837 1.000 11.70587 75 ALA A CA 1
ATOM 488 C C . ALA A 1 92 ? 2.68939 26.04350 6.19106 1.000 18.05970 75 ALA A C 1
ATOM 489 O O . ALA A 1 92 ? 3.58235 25.66250 6.95635 1.000 19.51955 75 ALA A O 1
ATOM 491 N N . ALA A 1 93 ? 1.48765 26.42416 6.63244 1.000 19.44818 76 ALA A N 1
ATOM 492 C CA . ALA A 1 93 ? 1.17497 26.37476 8.05726 1.000 17.03770 76 ALA A CA 1
ATOM 493 C C . ALA A 1 93 ? 1.20848 24.94385 8.57839 1.000 19.65977 76 ALA A C 1
ATOM 494 O O . ALA A 1 93 ? 1.71744 24.68599 9.67581 1.000 21.49957 76 ALA A O 1
ATOM 496 N N . LEU A 1 94 ? 0.66982 23.99882 7.80383 1.000 15.29168 77 LEU A N 1
ATOM 497 C CA . LEU A 1 94 ? 0.74797 22.59362 8.18888 1.000 13.60757 77 LEU A CA 1
ATOM 498 C C . LEU A 1 94 ? 2.19197 22.11053 8.20944 1.000 17.31193 77 LEU A C 1
ATOM 499 O O . LEU A 1 94 ? 2.57699 21.31715 9.07609 1.000 18.74438 77 LEU A O 1
ATOM 504 N N . LYS A 1 95 ? 3.00631 22.57798 7.25970 1.000 18.93075 78 LYS A N 1
ATOM 505 C CA . LYS A 1 95 ? 4.42527 22.23645 7.26684 1.000 19.56414 78 LYS A CA 1
ATOM 506 C C . LYS A 1 95 ? 5.10536 22.74530 8.53153 1.000 18.05943 78 LYS A C 1
ATOM 507 O O . LYS A 1 95 ? 5.96159 22.06095 9.10401 1.000 16.71086 78 LYS A O 1
ATOM 513 N N . GLU A 1 96 ? 4.73319 23.94472 8.98472 1.000 21.31061 79 GLU A N 1
ATOM 514 C CA . GLU A 1 96 ? 5.31924 24.49386 10.20322 1.000 20.07006 79 GLU A CA 1
ATOM 515 C C . GLU A 1 96 ? 4.96944 23.63665 11.41372 1.000 26.13707 79 GLU A C 1
ATOM 516 O O . GLU A 1 96 ? 5.83420 23.32689 12.24112 1.000 26.80253 79 GLU A O 1
ATOM 522 N N . ALA A 1 97 ? 3.70182 23.23343 11.52655 1.000 17.72772 80 ALA A N 1
ATOM 523 C CA . ALA A 1 97 ? 3.25536 22.50119 12.70792 1.000 16.90836 80 ALA A CA 1
ATOM 524 C C . ALA A 1 97 ? 3.88991 21.11650 12.77960 1.000 14.20217 80 ALA A C 1
ATOM 525 O O . ALA A 1 97 ? 4.37508 20.69988 13.83787 1.000 20.27702 80 ALA A O 1
ATOM 527 N N . PHE A 1 98 ? 3.89753 20.38577 11.66289 1.000 15.71025 81 PHE A N 1
ATOM 528 C CA . PHE A 1 98 ? 4.42725 19.02558 11.68539 1.000 19.85808 81 PHE A CA 1
ATOM 529 C C . PHE A 1 98 ? 5.93949 19.01639 11.87684 1.000 23.00070 81 PHE A C 1
ATOM 530 O O . PHE A 1 98 ? 6.47513 18.14616 12.57349 1.000 22.79974 81 PHE A O 1
ATOM 538 N N . GLU A 1 99 ? 6.64679 19.97409 11.27312 1.000 29.32541 82 GLU A N 1
ATOM 539 C CA . GLU A 1 99 ? 8.09779 20.00761 11.41788 1.000 29.99766 82 GLU A CA 1
ATOM 540 C C . GLU A 1 99 ? 8.52859 20.51134 12.78930 1.000 27.36016 82 GLU A C 1
ATOM 541 O O . GLU A 1 99 ? 9.62700 20.17644 13.24709 1.000 35.89032 82 GLU A O 1
ATOM 547 N N . ASP A 1 100 ? 7.69135 21.30712 13.45842 1.000 25.76010 83 ASP A N 1
ATOM 548 C CA . ASP A 1 100 ? 7.96642 21.65820 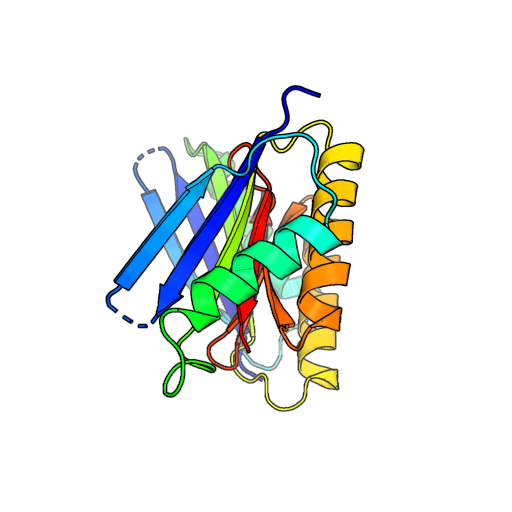14.84561 1.000 27.50803 83 ASP A CA 1
ATOM 549 C C . ASP A 1 100 ? 7.74071 20.48757 15.79067 1.000 26.63187 83 ASP A C 1
ATOM 550 O O . ASP A 1 100 ? 8.13582 20.56740 16.95796 1.000 44.20401 83 ASP A O 1
ATOM 555 N N . ARG A 1 101 ? 7.12211 19.40660 15.31745 1.000 24.97291 84 ARG A N 1
ATOM 556 C CA . ARG A 1 101 ? 6.83348 18.24257 16.14263 1.000 21.65995 84 ARG A CA 1
ATOM 557 C C . ARG A 1 101 ? 7.69712 17.04258 15.77460 1.000 22.48624 84 ARG A C 1
ATOM 558 O O . ARG A 1 101 ? 7.33282 15.90385 16.08217 1.000 25.60661 84 ARG A O 1
ATOM 566 N N . GLY A 1 102 ? 8.83794 17.27529 15.12268 1.000 30.13860 85 GLY A N 1
ATOM 567 C CA . GLY A 1 102 ? 9.79746 16.24250 14.81452 1.000 39.11841 85 GLY A CA 1
ATOM 568 C C . GLY A 1 102 ? 9.75409 15.74371 13.38320 1.000 33.61679 85 GLY A C 1
ATOM 569 O O . GLY A 1 102 ? 10.78970 15.32528 12.85393 1.000 48.83032 85 GLY A O 1
ATOM 570 N N . LEU A 1 103 ? 8.58609 15.77339 12.74795 1.000 37.91091 86 LEU A N 1
ATOM 571 C CA . LEU A 1 103 ? 8.46256 15.25185 11.39653 1.000 33.51294 86 LEU A CA 1
ATOM 572 C C . LEU A 1 103 ? 9.21512 16.13823 10.40726 1.000 30.31355 86 LEU A C 1
ATOM 573 O O . LEU A 1 103 ? 9.54697 17.29277 10.68825 1.000 39.25214 86 LEU A O 1
ATOM 578 N N . ARG A 1 104 ? 9.49187 15.57518 9.23371 1.000 28.59127 87 ARG A N 1
ATOM 579 C CA . ARG A 1 104 ? 10.21458 16.27372 8.17960 1.000 32.41857 87 ARG A CA 1
ATOM 580 C C . ARG A 1 104 ? 9.44833 16.13488 6.87327 1.000 25.55000 87 ARG A C 1
ATOM 581 O O . ARG A 1 104 ? 8.98877 15.03963 6.53314 1.000 24.58664 87 ARG A O 1
ATOM 589 N N . LEU A 1 105 ? 9.31339 17.24166 6.14580 1.000 19.91861 88 LEU A N 1
ATOM 590 C CA . LEU A 1 105 ? 8.63031 17.22992 4.85578 1.000 19.60362 88 LEU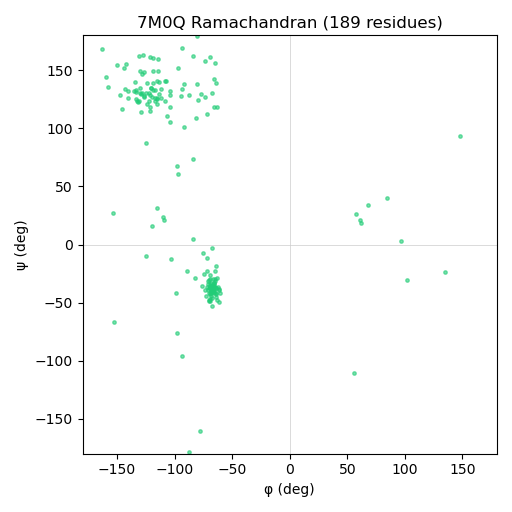 A CA 1
ATOM 591 C C . LEU A 1 105 ? 9.50713 16.52627 3.82750 1.000 17.25849 88 LEU A C 1
ATOM 592 O O . LEU A 1 105 ? 10.57311 17.03060 3.46086 1.000 26.68815 88 LEU A O 1
ATOM 597 N N . THR A 1 106 ? 9.06400 15.36041 3.35801 1.000 19.62562 89 THR A N 1
ATOM 598 C CA . THR A 1 106 ? 9.82193 14.58573 2.38513 1.000 23.23913 89 THR A CA 1
ATOM 599 C C . THR A 1 106 ? 9.27820 14.69986 0.96728 1.000 24.71370 89 THR A C 1
ATOM 600 O O . THR A 1 106 ? 9.96148 14.28122 0.02674 1.000 24.92789 89 THR A O 1
ATOM 604 N N . SER A 1 107 ? 8.08046 15.25335 0.78743 1.000 21.41780 90 SER A N 1
ATOM 605 C CA . SER A 1 107 ? 7.48028 15.33910 -0.53574 1.000 16.32156 90 SER A CA 1
ATOM 606 C C . SER A 1 107 ? 6.40760 16.41726 -0.54261 1.000 12.95613 90 SER A C 1
ATOM 607 O O . SER A 1 107 ? 5.69581 16.59982 0.44737 1.000 20.23936 90 SER A O 1
ATOM 610 N N . ILE A 1 108 ? 6.29880 17.12155 -1.66525 1.000 14.92190 91 ILE A N 1
ATOM 611 C CA . ILE A 1 108 ? 5.22903 18.09143 -1.87872 1.000 17.53752 91 ILE A CA 1
ATOM 612 C C . ILE A 1 108 ? 4.88319 18.09895 -3.36066 1.000 22.84802 91 ILE A C 1
ATOM 613 O O . ILE A 1 108 ? 5.76681 18.22449 -4.21383 1.000 17.57060 91 ILE A O 1
ATOM 618 N N . GLU A 1 109 ? 3.59640 17.94782 -3.66632 1.000 21.15244 92 GLU A N 1
ATOM 619 C CA . GLU A 1 109 ? 3.10870 17.94584 -5.03821 1.000 19.40206 92 GLU A CA 1
ATOM 620 C C . GLU A 1 109 ? 1.88741 18.84591 -5.12786 1.000 14.38649 92 GLU A C 1
ATOM 621 O O . GLU A 1 109 ? 0.98599 18.75945 -4.28816 1.000 14.51691 92 GLU A O 1
ATOM 627 N N . THR A 1 110 ? 1.86035 19.70604 -6.14430 1.000 21.49454 93 THR A N 1
ATOM 628 C CA . THR A 1 110 ? 0.78447 20.67197 -6.32823 1.000 30.85796 93 THR A CA 1
ATOM 629 C C . THR A 1 110 ? -0.00151 20.40195 -7.60713 1.000 43.92417 93 THR A C 1
ATOM 630 O O . THR A 1 110 ? -0.51314 21.32933 -8.23808 1.000 50.68181 93 THR A O 1
ATOM 634 N N . SER A 1 111 ? -0.10539 19.13596 -7.99713 1.000 57.83039 94 SER A N 1
ATOM 635 C CA . SER A 1 111 ? -0.86249 18.72878 -9.16929 1.000 52.43363 94 SER A CA 1
ATOM 636 C C . SER A 1 111 ? -2.05871 17.88006 -8.75480 1.000 57.03941 94 SER A C 1
ATOM 637 O O . SER A 1 111 ? -2.10035 17.31134 -7.65964 1.000 47.47511 94 SER A O 1
ATOM 640 N N . GLY A 1 112 ? -3.04086 17.81160 -9.64746 1.000 54.89175 95 GLY A N 1
ATOM 641 C CA . GLY A 1 112 ? -4.22586 17.01230 -9.40220 1.000 57.32926 95 GLY A CA 1
ATOM 642 C C . GLY A 1 112 ? -5.29280 17.70912 -8.58894 1.000 51.09321 95 GLY A C 1
ATOM 643 O O . GLY A 1 112 ? -5.90887 17.08243 -7.71647 1.000 51.71766 95 GLY A O 1
ATOM 644 N N . ASN A 1 113 ? -5.51687 19.00062 -8.83813 0.810 37.16868 96 ASN A N 1
ATOM 645 C CA . ASN A 1 113 ? -6.56432 19.78394 -8.18510 0.810 28.72616 96 ASN A CA 1
ATOM 646 C C . ASN A 1 113 ? -6.37850 19.86024 -6.67298 0.810 31.15277 96 ASN A C 1
ATOM 647 O O . ASN A 1 113 ? -7.33630 20.12868 -5.94128 0.810 33.16703 96 ASN A O 1
ATOM 652 N N . SER A 1 114 ? -5.16577 19.62001 -6.18133 1.000 33.74595 97 SER A N 1
ATOM 653 C CA . SER A 1 114 ? -4.91826 19.63149 -4.74623 1.000 28.04546 97 SER A CA 1
ATOM 654 C C . SER A 1 114 ? -3.42206 19.75136 -4.49948 1.000 21.22676 97 SER A C 1
ATOM 655 O O . SER A 1 114 ? -2.60474 19.61382 -5.41234 1.000 26.98052 97 SER A O 1
ATOM 658 N N . ILE A 1 115 ? -3.07799 20.01341 -3.24172 1.000 19.86227 98 ILE A N 1
ATOM 659 C CA . ILE A 1 115 ? -1.69715 20.05045 -2.77669 1.000 11.26559 98 ILE A CA 1
ATOM 660 C C . ILE A 1 115 ? -1.48960 18.86682 -1.84465 1.000 10.66620 98 ILE A C 1
ATOM 661 O O . ILE A 1 115 ? -2.24585 18.68867 -0.88227 1.000 15.27196 98 ILE A O 1
ATOM 666 N N . HIS A 1 116 ? -0.47091 18.05891 -2.12818 1.000 18.20240 99 HIS A N 1
ATOM 667 C CA . HIS A 1 116 ? -0.21988 16.82444 -1.39474 1.000 15.13727 99 HIS A CA 1
ATOM 668 C C . HIS A 1 116 ? 1.12865 16.91975 -0.69642 1.000 16.15419 99 HIS A C 1
ATOM 669 O O . HIS A 1 116 ? 2.15305 17.15381 -1.34647 1.000 16.10892 99 HIS A O 1
ATOM 676 N N . LEU A 1 117 ? 1.12334 16.73801 0.62132 1.000 16.27464 100 LEU A N 1
ATOM 677 C CA . LEU A 1 117 ? 2.32381 16.76576 1.44251 1.000 11.02803 100 LEU A CA 1
ATOM 678 C C . LEU A 1 117 ? 2.57454 15.38642 2.03837 1.000 11.12654 100 LEU A C 1
ATOM 679 O O . LEU A 1 117 ? 1.63763 14.62823 2.29991 1.000 14.22228 100 LEU A O 1
ATOM 684 N N . LYS A 1 118 ? 3.84992 15.06480 2.25035 1.000 14.14850 101 LYS A N 1
ATOM 685 C CA . LYS A 1 118 ? 4.25120 13.80144 2.86066 1.000 14.14958 101 LYS A CA 1
ATOM 686 C C . LYS A 1 118 ? 5.28267 14.08374 3.94173 1.000 15.08197 101 LYS A C 1
ATOM 687 O O . LYS A 1 118 ? 6.32263 14.69122 3.66641 1.000 17.51354 101 LYS A O 1
ATOM 693 N N . PHE A 1 119 ? 4.99806 13.64000 5.16355 1.000 11.20467 102 PHE A N 1
ATOM 694 C CA . PHE A 1 119 ? 5.89004 13.82209 6.29777 1.000 17.65582 102 PHE A CA 1
ATOM 695 C C . PHE A 1 119 ? 6.32969 12.46873 6.84005 1.000 27.95714 102 PHE A C 1
ATOM 696 O O . PHE A 1 119 ? 5.59247 11.48097 6.76502 1.000 25.67787 102 PHE A O 1
ATOM 704 N N . ARG A 1 120 ? 7.54142 12.43546 7.39208 1.000 38.14963 103 ARG A N 1
ATOM 705 C CA . ARG A 1 120 ? 8.08485 11.23969 8.01923 1.000 27.71776 103 ARG A CA 1
ATOM 706 C C . ARG A 1 120 ? 8.88456 11.64018 9.25041 1.000 27.03918 103 ARG A C 1
ATOM 707 O O . ARG A 1 120 ? 9.37695 12.76582 9.35782 1.000 27.56171 103 ARG A O 1
ATOM 715 N N . TYR A 1 121 ? 9.00831 10.70124 10.18304 1.000 37.42325 104 TYR A N 1
ATOM 716 C CA . TYR A 1 121 ? 9.82836 10.91098 11.37114 1.000 42.65020 104 TYR A CA 1
ATOM 717 C C . TYR A 1 121 ? 11.27926 10.52430 11.10172 1.000 53.18877 104 TYR A C 1
ATOM 718 O O . TYR A 1 121 ? 11.55653 9.64574 10.28422 1.000 57.50666 104 TYR A O 1
ATOM 727 N N . MET B 1 21 ? 27.95988 11.68114 -9.24024 1.000 70.79906 4 MET B N 1
ATOM 728 C CA . MET B 1 21 ? 26.55462 12.05823 -9.13731 1.000 49.69261 4 MET B CA 1
ATOM 729 C C . MET B 1 21 ? 25.76904 11.53054 -10.33407 1.000 56.72985 4 MET B C 1
ATOM 730 O O . MET B 1 21 ? 26.05080 11.88932 -11.47751 1.000 73.35006 4 MET B O 1
ATOM 735 N N . ASN B 1 22 ? 24.78661 10.67526 -10.06548 1.000 4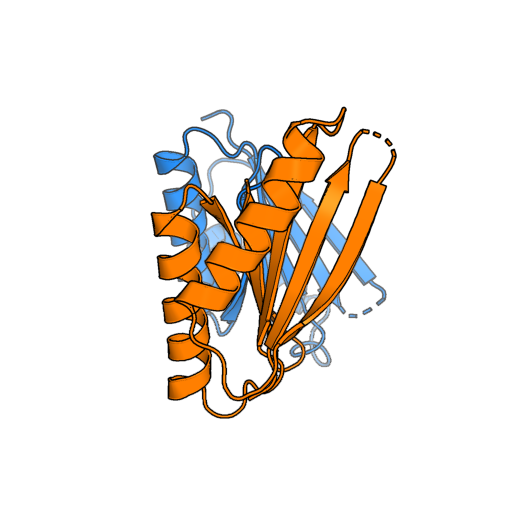4.40636 5 ASN B N 1
ATOM 736 C CA . ASN B 1 22 ? 23.96916 10.07573 -11.11102 1.000 47.18032 5 ASN B CA 1
ATOM 737 C C . ASN B 1 22 ? 22.71038 10.90580 -11.32490 1.000 46.96678 5 ASN B C 1
ATOM 738 O O . ASN B 1 22 ? 22.04299 11.29483 -10.36071 1.000 37.12416 5 ASN B O 1
ATOM 743 N N . ILE B 1 23 ? 22.39150 11.17503 -12.58856 1.000 37.91318 6 ILE B N 1
ATOM 744 C CA . ILE B 1 23 ? 21.21321 11.94844 -12.95829 1.000 22.23881 6 ILE B CA 1
ATOM 745 C C . ILE B 1 23 ? 20.39897 11.14025 -13.95659 1.000 24.23604 6 ILE B C 1
ATOM 746 O O . ILE B 1 23 ? 20.93247 10.68275 -14.97321 1.000 23.96141 6 ILE B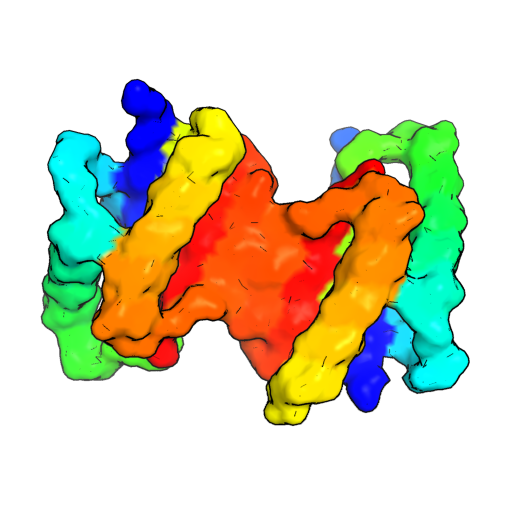 O 1
ATOM 751 N N . GLN B 1 24 ? 19.11256 10.96636 -13.66677 1.000 22.33395 7 GLN B N 1
ATOM 752 C CA . GLN B 1 24 ? 18.17197 10.33243 -14.57743 1.000 15.23113 7 GLN B CA 1
ATOM 753 C C . GLN B 1 24 ? 17.05380 11.31089 -14.90279 1.000 18.80803 7 GLN B C 1
ATOM 754 O O . GLN B 1 24 ? 16.51952 11.97692 -14.00984 1.000 21.81498 7 GLN B O 1
ATOM 760 N N . VAL B 1 25 ? 16.70658 11.40133 -16.18294 1.000 13.16414 8 VAL B N 1
ATOM 761 C CA . VAL B 1 25 ? 15.61444 12.24759 -16.64431 1.000 13.34082 8 VAL B CA 1
ATOM 762 C C . VAL B 1 25 ? 14.60144 11.36833 -17.35985 1.000 15.48747 8 VAL B C 1
ATOM 763 O O . VAL B 1 25 ? 14.96438 10.59195 -18.25129 1.000 20.37431 8 VAL B O 1
ATOM 767 N N . SER B 1 26 ? 13.33832 11.48641 -16.96328 1.000 14.18601 9 SER B N 1
ATOM 768 C CA . SER B 1 26 ? 12.24777 10.72957 -17.55565 1.000 11.20664 9 SER B CA 1
ATOM 769 C C . SER B 1 26 ? 11.28205 11.68227 -18.24251 1.000 23.68954 9 SER B C 1
ATOM 770 O O . SER B 1 26 ? 11.00322 12.77337 -17.73549 1.000 21.16526 9 SER B O 1
ATOM 773 N N . LEU B 1 27 ? 10.77571 11.26238 -19.39767 1.000 18.85555 10 LEU B N 1
ATOM 774 C CA . LEU B 1 27 ? 9.80765 12.03048 -20.16898 1.000 20.14489 10 LEU B CA 1
ATOM 775 C C . LEU B 1 27 ? 8.55826 11.18224 -20.34756 1.000 20.33497 10 LEU B C 1
ATOM 776 O O . LEU B 1 27 ? 8.63581 10.06059 -20.85843 1.000 27.43100 10 LEU B O 1
ATOM 781 N N . GLN B 1 28 ? 7.41444 11.71278 -19.92531 1.000 14.84412 11 GLN B N 1
ATOM 782 C CA . GLN B 1 28 ? 6.15165 10.98866 -19.95852 1.000 17.56908 11 GLN B CA 1
ATOM 783 C C . GLN B 1 28 ? 5.13839 11.75826 -20.79269 1.000 27.87301 11 GLN B C 1
ATOM 784 O O . GLN B 1 28 ? 4.95047 12.96262 -20.59159 1.000 31.66655 11 GLN B O 1
ATOM 790 N N . TRP B 1 29 ? 4.49367 11.06268 -21.72937 1.000 32.29984 12 TRP B N 1
ATOM 791 C CA . TRP B 1 29 ? 3.42718 11.63510 -22.53708 1.000 26.65417 12 TRP B CA 1
ATOM 792 C C . TRP B 1 29 ? 2.19173 10.75256 -22.44897 1.000 33.51278 12 TRP B C 1
ATOM 793 O O . TRP B 1 29 ? 2.28840 9.53092 -22.30470 1.000 38.48171 12 TRP B O 1
ATOM 804 N N . GLU B 1 30 ? 1.02571 11.38844 -22.53536 1.000 47.70359 13 GLU B N 1
ATOM 805 C CA . GLU B 1 30 ? -0.25056 10.71206 -22.36848 1.000 62.23797 13 GLU B CA 1
ATOM 806 C C . GLU B 1 30 ? -1.18626 11.08194 -23.51176 1.000 59.99694 13 GLU B C 1
ATOM 807 O O . GLU B 1 30 ? -0.97982 12.07154 -24.21952 1.000 57.93141 13 GLU B O 1
ATOM 813 N N . ASP B 1 31 ? -2.22307 10.26749 -23.68405 1.000 67.85930 14 ASP B N 1
ATOM 814 C CA . ASP B 1 31 ? -3.21309 10.49179 -24.73176 1.000 75.85136 14 ASP B CA 1
ATOM 815 C C . ASP B 1 31 ? -4.44671 11.20131 -24.18186 1.000 65.76612 14 ASP B C 1
ATOM 816 O O . ASP B 1 31 ? -4.96252 10.84118 -23.12347 1.000 59.19402 14 ASP B O 1
ATOM 821 N N . LYS B 1 36 ? -1.95228 4.82845 -23.92685 1.000 59.39680 19 LYS B N 1
ATOM 822 C CA . LYS B 1 36 ? -2.60664 5.84606 -23.11297 1.000 52.08918 19 LYS B CA 1
ATOM 823 C C . LYS B 1 36 ? -1.59844 6.59724 -22.24882 1.000 59.11426 19 LYS B C 1
ATOM 824 O O . LYS B 1 36 ? -1.68235 7.81597 -22.10360 1.000 76.38509 19 LYS B O 1
ATOM 830 N N . VAL B 1 37 ? -0.65073 5.86313 -21.66939 1.000 57.96224 20 VAL B N 1
ATOM 831 C CA . VAL B 1 37 ? 0.40282 6.43823 -20.83978 1.000 46.92530 20 VAL B CA 1
ATOM 832 C C . VAL B 1 37 ? 1.73158 5.85137 -21.29254 1.000 37.97950 20 VAL B C 1
ATOM 833 O O . VAL B 1 37 ? 1.90434 4.62665 -21.29570 1.000 39.04011 20 VAL B O 1
ATOM 837 N N . PHE B 1 38 ? 2.66486 6.71950 -21.67304 1.000 29.57149 21 PHE B N 1
ATOM 838 C CA . PHE B 1 38 ? 3.98773 6.30878 -22.11565 1.000 27.35806 21 PHE B CA 1
ATOM 839 C C . PHE B 1 38 ? 5.04365 7.10708 -21.36551 1.000 22.54209 21 PHE B C 1
ATOM 840 O O . PHE B 1 38 ? 4.82253 8.26352 -20.99584 1.000 27.71228 21 PHE B O 1
ATOM 848 N N . SER B 1 39 ? 6.19900 6.48076 -21.14940 1.000 20.95179 22 SER B N 1
ATOM 849 C CA . SER B 1 39 ? 7.31305 7.14520 -20.49011 1.000 19.74457 22 SER B CA 1
ATOM 850 C C . SER B 1 39 ? 8.61991 6.56212 -21.00730 1.000 21.87296 22 SER B C 1
ATOM 851 O O . SER B 1 39 ? 8.66758 5.41778 -21.46733 1.000 22.50544 22 SER B O 1
ATOM 854 N N . HIS B 1 40 ? 9.68118 7.36295 -20.92358 1.000 30.97232 23 HIS B N 1
ATOM 855 C CA . HIS B 1 40 ? 11.00122 6.94830 -21.38778 1.000 17.09957 23 HIS B CA 1
ATOM 856 C C . HIS B 1 40 ? 12.04838 7.57319 -20.48128 1.000 19.27590 23 HIS B C 1
ATOM 857 O O . HIS B 1 40 ? 12.16015 8.80113 -20.42180 1.000 21.95721 23 HIS B O 1
ATOM 864 N N . THR B 1 41 ? 12.80590 6.73536 -19.77948 1.000 15.09474 24 THR B N 1
ATOM 865 C CA . THR B 1 41 ? 13.82464 7.19470 -18.84539 1.000 14.23882 24 THR B CA 1
ATOM 866 C C . THR B 1 41 ? 15.20643 7.01578 -19.46001 1.000 16.58674 24 THR B C 1
ATOM 867 O O . THR B 1 41 ? 15.54201 5.92855 -19.94083 1.000 20.82960 24 THR B O 1
ATOM 871 N N . VAL B 1 42 ? 16.00163 8.08355 -19.44295 1.000 19.88575 25 VAL B N 1
ATOM 872 C CA . VAL B 1 42 ? 17.36670 8.05226 -19.94530 1.000 24.15826 25 VAL B CA 1
ATOM 873 C C . VAL B 1 42 ? 18.30858 8.44323 -18.81492 1.000 26.37823 25 VAL B C 1
ATOM 874 O O . VAL B 1 42 ? 17.90589 9.03665 -17.81109 1.000 25.44485 25 VAL B O 1
ATOM 878 N N . ASN B 1 43 ? 19.58019 8.09714 -18.98902 1.000 32.87591 26 ASN B N 1
ATOM 879 C CA . ASN B 1 43 ? 20.62508 8.43608 -18.03516 1.000 23.04055 26 ASN B CA 1
ATOM 880 C C . ASN B 1 43 ? 21.51874 9.52024 -18.61893 1.000 25.57604 26 ASN B C 1
ATOM 881 O O . ASN B 1 43 ? 21.83697 9.50139 -19.81227 1.000 28.59620 26 ASN B O 1
ATOM 886 N N . ILE B 1 44 ? 21.91816 10.46339 -17.77276 1.000 26.43010 27 ILE B N 1
ATOM 887 C CA . ILE B 1 44 ? 22.74706 11.58709 -18.19879 1.000 26.91983 27 ILE B CA 1
ATOM 888 C C . ILE B 1 44 ? 24.21104 11.25020 -17.94388 1.000 26.85149 27 ILE B C 1
ATOM 889 O O . ILE B 1 44 ? 24.56817 10.85573 -16.82443 1.000 4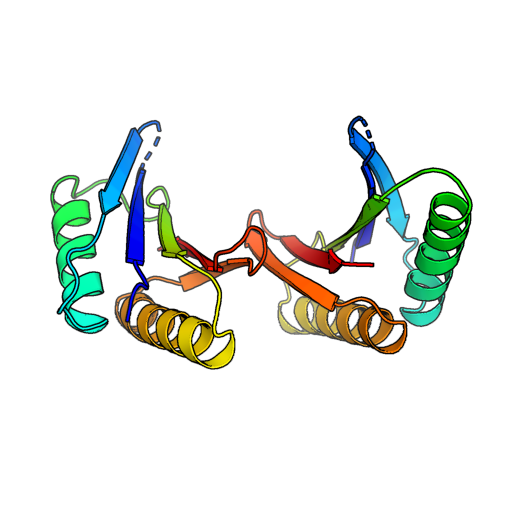3.01227 27 ILE B O 1
ATOM 894 N N . PRO B 1 45 ? 25.08245 11.37978 -18.94028 1.000 39.71683 28 PRO B N 1
ATOM 895 C CA . PRO B 1 45 ? 26.51595 11.15885 -18.71540 1.000 50.05711 28 PRO B CA 1
ATOM 896 C C . PRO B 1 45 ? 27.07909 12.19413 -17.76004 1.000 59.75382 28 PRO B C 1
ATOM 897 O O . PRO B 1 45 ? 26.52511 13.29651 -17.63005 1.000 62.12844 28 PRO B O 1
ATOM 901 N N . PRO B 1 46 ? 28.18083 11.88052 -17.07271 1.000 66.66752 29 PRO B N 1
ATOM 902 C CA . PRO B 1 46 ? 28.69031 12.80700 -16.04690 1.000 71.08822 29 PRO B CA 1
ATOM 903 C C . PRO B 1 46 ? 29.13560 14.15197 -16.59508 1.000 81.50721 29 PRO B C 1
ATOM 904 O O . PRO B 1 46 ? 29.07038 15.15372 -15.87127 1.000 87.86953 29 PRO B O 1
ATOM 908 N N . GLY B 1 47 ? 29.58234 14.21118 -17.84700 1.000 63.53282 30 GLY B N 1
ATOM 909 C CA . GLY B 1 47 ? 30.08400 15.45210 -18.40453 1.000 66.96252 30 GLY B CA 1
ATOM 910 C C . GLY B 1 47 ? 29.06553 16.21897 -19.22241 1.000 77.87752 30 GLY B C 1
ATOM 911 O O . GLY B 1 47 ? 29.27719 16.46542 -20.41368 1.000 86.79354 30 GLY B O 1
ATOM 912 N N . GLY B 1 48 ? 27.95851 16.60825 -18.59454 1.000 76.02407 31 GLY B N 1
ATOM 913 C CA . GLY B 1 48 ? 26.92015 17.34378 -19.28904 1.000 72.95951 31 GLY B CA 1
ATOM 914 C C . GLY B 1 48 ? 26.38649 18.52408 -18.50409 1.000 65.50868 31 GLY B C 1
ATOM 915 O O . GLY B 1 48 ? 26.07111 18.39820 -17.31671 1.000 70.37977 31 GLY B O 1
ATOM 916 N N . THR B 1 49 ? 26.28058 19.67785 -19.15843 1.000 64.35456 32 THR B N 1
ATOM 917 C CA . THR B 1 49 ? 25.76134 20.86698 -18.50245 1.000 80.98212 32 THR B CA 1
ATOM 918 C C . THR B 1 49 ? 24.25307 20.75420 -18.30456 1.000 75.76143 32 THR B C 1
ATOM 919 O O . THR B 1 49 ? 23.56120 20.00283 -18.99630 1.000 75.80093 32 THR B O 1
ATOM 923 N N . ALA B 1 50 ? 23.74248 21.52740 -17.34347 1.000 70.36901 33 ALA B N 1
ATOM 924 C CA . ALA B 1 50 ? 22.30029 21.59960 -17.14354 1.000 54.34499 33 ALA B CA 1
ATOM 925 C C . ALA B 1 50 ? 21.59112 22.22399 -18.33697 1.000 47.34230 33 ALA B C 1
ATOM 926 O O . ALA B 1 50 ? 20.39425 21.98363 -18.53029 1.000 58.65345 33 ALA B O 1
ATOM 928 N N . GLU B 1 51 ? 22.30283 23.01969 -19.13774 1.000 44.92801 34 GLU B N 1
ATOM 929 C CA . GLU B 1 51 ? 21.71226 23.59187 -20.34290 1.000 54.81547 34 GLU B CA 1
ATOM 930 C C . GLU B 1 51 ? 21.46250 22.51986 -21.39638 1.000 51.87591 34 GLU B C 1
ATOM 931 O O . GLU B 1 51 ? 20.37901 22.45862 -21.98915 1.000 48.07415 34 GLU B O 1
ATOM 937 N N . GLN B 1 52 ? 22.45832 21.66494 -21.64550 1.000 48.18187 35 GLN B N 1
ATOM 938 C CA . GLN B 1 52 ? 22.30288 20.62638 -22.65886 1.000 49.96285 35 GLN B CA 1
ATOM 939 C C . GLN B 1 52 ? 21.29380 19.56684 -22.23518 1.000 40.82620 35 GLN B C 1
ATOM 940 O O . GLN B 1 52 ? 20.68233 18.92056 -23.09303 1.000 46.66924 35 GLN B O 1
ATOM 946 N N . ILE B 1 53 ? 21.10587 19.37128 -20.92924 1.000 44.61813 36 ILE B N 1
ATOM 947 C CA . ILE B 1 53 ? 20.08667 18.43690 -20.46077 1.000 43.01070 36 ILE B CA 1
ATOM 948 C C . ILE B 1 53 ? 18.69488 18.98879 -20.74272 1.000 42.05565 36 ILE B C 1
ATOM 949 O O . ILE B 1 53 ? 17.82928 18.29237 -21.28586 1.000 37.37771 36 ILE B O 1
ATOM 954 N N . ALA B 1 54 ? 18.46152 20.25268 -20.38089 1.000 36.23403 37 ALA B N 1
ATOM 955 C CA . ALA B 1 54 ? 17.14946 20.85464 -20.59176 1.000 31.88691 37 ALA B CA 1
ATOM 956 C C . ALA B 1 54 ? 16.86236 21.05830 -22.07427 1.000 35.55189 37 ALA B C 1
ATOM 957 O O . ALA B 1 54 ? 15.73147 20.84521 -22.52662 1.000 39.77567 37 ALA B O 1
ATOM 959 N N . ASP B 1 55 ? 17.87064 21.47228 -22.84693 1.000 46.32645 38 ASP B N 1
ATOM 960 C CA . ASP B 1 55 ? 17.67745 21.62816 -24.28518 1.000 39.63772 38 ASP B CA 1
ATOM 961 C C . ASP B 1 55 ? 17.38615 20.29373 -24.95821 1.000 42.06712 38 ASP B C 1
ATOM 962 O O . ASP B 1 55 ? 16.68083 20.25118 -25.97293 1.000 41.07150 38 ASP B O 1
ATOM 967 N N . ASN B 1 56 ? 17.91345 19.19645 -24.41043 1.000 48.36666 39 ASN B N 1
ATOM 968 C CA . ASN B 1 56 ? 17.66202 17.88623 -25.00065 1.000 37.88675 39 ASN B CA 1
ATOM 969 C C . ASN B 1 56 ? 16.24153 17.41496 -24.71819 1.000 36.09352 39 ASN B C 1
ATOM 970 O O . ASN B 1 56 ? 15.59475 16.81998 -25.58816 1.000 37.57196 39 ASN B O 1
ATOM 975 N N . ILE B 1 57 ? 15.74011 17.66702 -23.50687 1.000 34.18167 40 ILE B N 1
ATOM 976 C CA . ILE B 1 57 ? 14.37937 17.25841 -23.17614 1.000 34.13971 40 ILE B CA 1
ATOM 977 C C . ILE B 1 57 ? 13.36522 18.11363 -23.92315 1.000 34.29417 40 ILE B C 1
ATOM 978 O O . ILE B 1 57 ? 12.29386 17.62597 -24.30542 1.000 38.89074 40 ILE B O 1
ATOM 983 N N . LEU B 1 58 ? 13.67865 19.39255 -24.14868 1.000 36.66802 41 LEU B N 1
ATOM 984 C CA . LEU B 1 58 ? 12.80262 20.23411 -24.95750 1.000 31.86733 41 LEU B CA 1
ATOM 985 C C . LEU B 1 58 ? 12.66528 19.68530 -26.37050 1.000 43.28544 41 LEU B C 1
ATOM 986 O O . LEU B 1 58 ? 11.56509 19.66921 -26.93459 1.000 43.43796 41 LEU B O 1
ATOM 991 N N . ASP B 1 59 ? 13.77395 19.22914 -26.95782 1.000 43.57984 42 ASP B N 1
ATOM 992 C CA . ASP B 1 59 ? 13.72647 18.69347 -28.31369 1.000 39.21401 42 ASP B CA 1
ATOM 993 C C . ASP B 1 59 ? 12.90374 17.41225 -28.37345 1.000 48.76466 42 ASP B C 1
ATOM 994 O O . ASP B 1 59 ? 12.15329 17.19503 -29.33185 1.000 63.02637 42 ASP B O 1
ATOM 999 N N . MET B 1 60 ? 13.02818 16.55181 -27.35949 1.000 34.67637 43 MET B N 1
ATOM 1000 C CA . MET B 1 60 ? 12.21865 15.33844 -27.32581 1.000 34.55235 43 MET B CA 1
ATOM 1001 C C . MET B 1 60 ? 10.75036 15.64814 -27.06287 1.000 44.34957 43 MET B C 1
ATOM 1002 O O . MET B 1 60 ? 9.87168 14.91497 -27.53031 1.000 40.92689 43 MET B O 1
ATOM 1007 N N . ALA B 1 61 ? 10.46381 16.72317 -26.32505 1.000 43.22957 44 ALA B N 1
ATOM 1008 C CA . ALA B 1 61 ? 9.08000 17.07967 -26.03350 1.000 45.97025 44 ALA B CA 1
ATOM 1009 C C . ALA B 1 61 ? 8.43068 17.84629 -27.17796 1.000 44.43515 44 ALA B C 1
ATOM 1010 O O . ALA B 1 61 ? 7.20944 17.76994 -27.35335 1.000 50.00748 44 ALA B O 1
ATOM 1012 N N . ARG B 1 62 ? 9.22040 18.58765 -27.95892 1.000 55.55105 45 ARG B N 1
ATOM 1013 C CA . ARG B 1 62 ? 8.66362 19.31304 -29.09588 1.000 52.61297 45 ARG B CA 1
ATOM 1014 C C . ARG B 1 62 ? 8.19427 18.36731 -30.19345 1.000 48.04045 45 ARG B C 1
ATOM 1015 O O . ARG B 1 62 ? 7.22172 18.66968 -30.89396 1.000 62.59243 45 ARG B O 1
ATOM 1023 N N . SER B 1 63 ? 8.86692 17.22676 -30.36220 1.000 44.97177 46 SER B N 1
ATOM 1024 C CA . SER B 1 63 ? 8.41840 16.25101 -31.35010 1.000 52.89634 46 SER B CA 1
ATOM 1025 C C . SER B 1 63 ? 7.11741 15.58866 -30.91485 1.000 58.20243 46 SER B C 1
ATOM 1026 O O . SER B 1 63 ? 6.24399 15.31518 -31.74641 1.000 65.17891 46 SER B O 1
ATOM 1029 N N . LEU B 1 64 ? 6.97086 15.32496 -29.61412 1.000 58.27473 47 LEU B N 1
ATOM 1030 C CA . LEU B 1 64 ? 5.73066 14.74841 -29.10696 1.000 56.05634 47 LEU B CA 1
ATOM 1031 C C . LEU B 1 64 ? 4.58871 15.75389 -29.14556 1.000 55.64544 47 LEU B C 1
ATOM 1032 O O . LEU B 1 64 ? 3.42709 15.36442 -29.31257 1.000 56.72577 47 LEU B O 1
ATOM 1037 N N . GLN B 1 65 ? 4.89581 17.04361 -28.98663 1.000 56.96794 48 GLN B N 1
ATOM 1038 C CA . GLN B 1 65 ? 3.86321 18.06854 -29.09426 1.000 60.26270 48 GLN B CA 1
ATOM 1039 C C . GLN B 1 65 ? 3.34322 18.17855 -30.52182 1.000 69.65334 48 GLN B C 1
ATOM 1040 O O . GLN B 1 65 ? 2.15291 18.43581 -30.73525 1.000 66.49329 48 GLN B O 1
ATOM 1046 N N . ASP B 1 66 ? 4.22040 17.98983 -31.51181 1.000 67.04115 49 ASP B N 1
ATOM 1047 C CA . ASP B 1 66 ? 3.77690 17.99145 -32.90277 1.000 64.14132 49 ASP B CA 1
ATOM 1048 C C . ASP B 1 66 ? 2.85298 16.81367 -33.18352 1.000 61.19219 49 ASP B C 1
ATOM 1049 O O . ASP B 1 66 ? 1.91259 16.92661 -33.97879 1.000 70.98327 49 ASP B O 1
ATOM 1054 N N . GLU B 1 67 ? 3.10648 15.67579 -32.54241 1.000 60.00369 50 GLU B N 1
ATOM 1055 C CA . GLU B 1 67 ? 2.22127 14.52752 -32.63757 1.000 56.13322 50 GLU B CA 1
ATOM 1056 C C . GLU B 1 67 ? 1.03867 14.70411 -31.68622 1.000 68.41010 50 GLU B C 1
ATOM 1057 O O . GLU B 1 67 ? 0.93081 15.69591 -30.95967 1.000 68.32113 50 GLU B O 1
ATOM 1059 N N . GLY B 1 68 ? 0.13711 13.72619 -31.68604 1.000 75.58210 51 GLY B N 1
ATOM 1060 C CA . GLY B 1 68 ? -1.04843 13.80100 -30.85471 1.000 80.91896 51 GLY B CA 1
ATOM 1061 C C . GLY B 1 68 ? -0.83071 13.32831 -29.43201 1.000 82.53745 51 GLY B C 1
ATOM 1062 O O . GLY B 1 68 ? -1.28161 12.24109 -29.05855 1.000 78.62169 51 GLY B O 1
ATOM 1063 N N . TRP B 1 69 ? -0.14236 14.13587 -28.62668 1.000 75.42720 52 TRP B N 1
ATOM 1064 C CA . TRP B 1 69 ? 0.11529 13.81831 -27.22807 1.000 66.26464 52 TRP B CA 1
ATOM 1065 C C . TRP B 1 69 ? -0.18122 15.04354 -26.37696 1.000 65.96663 52 TRP B C 1
ATOM 1066 O O . TRP B 1 69 ? 0.27653 16.14730 -26.69058 1.000 65.82265 52 TRP B O 1
ATOM 1077 N N . ASP B 1 70 ? -0.94207 14.84515 -25.30047 0.920 51.38792 53 ASP B N 1
ATOM 1078 C CA . ASP B 1 70 ? -1.40641 15.95430 -24.47571 0.920 55.42239 53 ASP B CA 1
ATOM 1079 C C . ASP B 1 70 ? -0.47689 16.21920 -23.29776 0.920 56.52272 53 ASP B C 1
ATOM 1080 O O . ASP B 1 70 ? 0.52978 16.92162 -23.43858 0.920 67.78923 53 ASP B O 1
ATOM 1082 N N . LYS B 1 71 ? -0.81429 15.66555 -22.13427 1.000 49.49725 54 LYS B N 1
ATOM 1083 C CA . LYS B 1 71 ? -0.06616 15.93723 -20.91271 1.000 43.98292 54 LYS B CA 1
ATOM 1084 C C . LYS B 1 71 ? 1.36810 15.43925 -21.03387 1.000 39.40187 54 LYS B C 1
ATOM 1085 O O . LYS B 1 71 ? 1.60864 14.23957 -21.20019 1.000 55.27570 54 LYS B O 1
ATOM 1091 N N . LEU B 1 72 ? 2.31778 16.36614 -20.94744 1.000 30.20682 55 LEU B N 1
ATOM 1092 C CA . LEU B 1 72 ? 3.74088 16.06712 -21.04142 1.000 25.08355 55 LEU B CA 1
ATOM 1093 C C . LEU B 1 72 ? 4.39908 16.38804 -19.70617 1.000 23.39850 55 LEU B C 1
ATOM 1094 O O . LEU B 1 72 ? 4.34144 17.53165 -19.24065 1.000 25.46587 55 LEU B O 1
ATOM 1099 N N . THR B 1 73 ? 5.02234 15.38195 -19.09783 1.000 20.82936 56 THR B N 1
ATOM 1100 C CA . THR B 1 73 ? 5.64357 15.50686 -17.78745 1.000 20.20804 56 THR B CA 1
ATOM 1101 C C . THR B 1 73 ? 7.11201 15.11244 -17.87437 1.000 22.06449 56 THR B C 1
ATOM 1102 O O . THR B 1 73 ? 7.46652 14.14839 -18.56056 1.000 24.01766 56 THR B O 1
ATOM 1106 N N . VAL B 1 74 ? 7.96338 15.86662 -17.18297 1.000 13.60925 57 VAL B N 1
ATOM 1107 C CA . VAL B 1 74 ? 9.39412 15.59656 -17.11331 1.000 11.99062 57 VAL B CA 1
ATOM 1108 C C . VAL B 1 74 ? 9.76407 15.36341 -15.65605 1.000 19.94839 57 VAL B C 1
ATOM 1109 O O . VAL B 1 74 ? 9.45532 16.19341 -14.79335 1.000 22.11681 57 VAL B O 1
ATOM 1113 N N . GLN B 1 75 ? 10.42171 14.23888 -15.38282 1.000 22.93557 58 GLN B N 1
ATOM 1114 C CA . GLN B 1 75 ? 10.90270 13.91542 -14.04647 1.000 22.85167 58 GLN B CA 1
ATOM 1115 C C . GLN B 1 75 ? 12.42108 13.82708 -14.06772 1.000 18.40083 58 GLN B C 1
ATOM 1116 O O . GLN B 1 75 ? 12.99728 13.19200 -14.95640 1.000 17.79620 58 GLN B O 1
ATOM 1122 N N . VAL B 1 76 ? 13.06157 14.46637 -13.09279 1.000 13.12138 59 VAL B N 1
ATOM 1123 C CA . VAL B 1 76 ? 14.50948 14.43963 -12.93621 1.000 13.29419 59 VAL B CA 1
ATOM 1124 C C . VAL B 1 76 ? 14.83108 13.80688 -11.59014 1.000 23.97141 59 VAL B C 1
ATOM 1125 O O . VAL B 1 76 ? 14.15624 14.07747 -10.59044 1.000 24.20710 59 VAL B O 1
ATOM 1129 N N . THR B 1 77 ? 15.86183 12.96313 -11.56622 1.000 23.63248 60 THR B N 1
ATOM 1130 C CA . THR B 1 77 ? 16.22929 12.20559 -10.37504 1.000 15.62714 60 THR B CA 1
ATOM 1131 C C . THR B 1 77 ? 17.72998 12.30835 -10.15392 1.000 17.15688 60 THR B C 1
ATOM 1132 O O . THR B 1 77 ? 18.51452 11.99515 -11.05471 1.000 25.87640 60 THR B O 1
ATOM 1136 N N . VAL B 1 78 ? 18.12321 12.74494 -8.96234 1.000 32.91005 61 VAL B N 1
ATOM 1137 C CA . VAL B 1 78 ? 19.51886 12.76921 -8.54384 1.000 30.08000 61 VAL B CA 1
ATOM 1138 C C . VAL B 1 78 ? 19.70619 11.60451 -7.58050 1.000 39.51227 61 VAL B C 1
ATOM 1139 O O . VAL B 1 78 ? 19.25401 11.65463 -6.43116 1.000 32.90366 61 VAL B O 1
ATOM 1143 N N . ASN B 1 79 ? 20.36570 10.54276 -8.05397 1.000 49.88522 62 ASN B N 1
ATOM 1144 C CA . ASN B 1 79 ? 20.41744 9.30657 -7.27287 1.000 46.75048 62 ASN B CA 1
ATOM 1145 C C . ASN B 1 79 ? 21.27689 9.43675 -6.02197 1.000 59.43632 62 ASN B C 1
ATOM 1146 O O . ASN B 1 79 ? 20.81967 9.02061 -4.94251 1.000 78.16021 62 ASN B O 1
ATOM 1151 N N . PRO B 1 80 ? 22.51191 9.97269 -6.07043 1.000 59.38835 63 PRO B N 1
ATOM 1152 C CA . PRO B 1 80 ? 23.29909 10.10861 -4.83651 1.000 69.39188 63 PRO B CA 1
ATOM 1153 C C . PRO B 1 80 ? 22.89629 11.35534 -4.06274 1.000 64.64315 63 PRO B C 1
ATOM 1154 O O . PRO B 1 80 ? 23.17890 12.48309 -4.47849 1.000 71.61912 63 PRO B O 1
ATOM 1158 N N . GLY B 1 81 ? 22.23263 11.15274 -2.92867 1.000 50.20815 64 GLY B N 1
ATOM 1159 C CA . GLY B 1 81 ? 21.81373 12.26570 -2.09974 1.000 61.41463 64 GLY B CA 1
ATOM 1160 C C . GLY B 1 81 ? 22.58548 12.35949 -0.80122 1.000 82.79455 64 GLY B C 1
ATOM 1161 O O . GLY B 1 81 ? 22.09905 12.93440 0.17748 1.000 78.97054 64 GLY B O 1
ATOM 1162 N N . PHE B 1 82 ? 23.79749 11.79328 -0.78126 1.000 85.44042 65 PHE B N 1
ATOM 1163 C CA . PHE B 1 82 ? 24.59555 11.83091 0.44313 1.000 77.41099 65 PHE B CA 1
ATOM 1164 C C . PHE B 1 82 ? 25.05196 13.24425 0.77999 1.000 86.55372 65 PHE B C 1
ATOM 1165 O O . PHE B 1 82 ? 24.81993 13.68817 1.91844 1.000 103.63369 65 PHE B O 1
ATOM 1167 N N . PRO B 1 83 ? 25.69355 14.00447 -0.12656 1.000 78.70155 66 PRO B N 1
ATOM 1168 C CA . PRO B 1 83 ? 26.00787 15.39762 0.20479 1.000 80.68087 66 PRO B CA 1
ATOM 1169 C C . PRO B 1 83 ? 24.90177 16.33561 -0.24763 1.000 73.63224 66 PRO B C 1
ATOM 1170 O O . PRO B 1 83 ? 24.80968 16.67043 -1.43282 1.000 72.29318 66 PRO B O 1
ATOM 1174 N N . LYS B 1 84 ? 24.05253 16.76157 0.69073 1.000 82.10413 67 LYS B N 1
ATOM 1175 C CA . LYS B 1 84 ? 22.91934 17.61082 0.34257 1.000 78.19822 67 LYS B CA 1
ATOM 1176 C C . LYS B 1 84 ? 23.35467 18.96644 -0.19696 1.000 74.49242 67 LYS B C 1
ATOM 1177 O O . LYS B 1 84 ? 22.55097 19.65147 -0.83910 1.000 70.93529 67 LYS B O 1
ATOM 1183 N N . GLU B 1 85 ? 24.60424 19.36897 0.04687 1.000 79.92562 68 GLU B N 1
ATOM 1184 C CA . GLU B 1 85 ? 25.08523 20.63821 -0.48758 1.000 70.07178 68 GLU B CA 1
ATOM 1185 C C . GLU B 1 85 ? 25.20531 20.58812 -2.00607 1.000 69.38387 68 GLU B C 1
ATOM 1186 O O . GLU B 1 85 ? 24.79789 21.52900 -2.69703 1.000 81.28886 68 GLU B O 1
ATOM 1192 N N . THR B 1 86 ? 25.75138 19.49848 -2.54639 1.000 70.05723 69 THR B N 1
ATOM 1193 C CA . THR B 1 86 ? 25.85692 19.34861 -3.99133 1.000 75.02814 69 THR B CA 1
ATOM 1194 C C . THR B 1 86 ? 24.63417 18.68549 -4.60907 1.000 73.79574 69 THR B C 1
ATOM 1195 O O . THR B 1 86 ? 24.38460 18.87294 -5.80498 1.000 70.25579 69 THR B O 1
ATOM 1199 N N . ALA B 1 87 ? 23.86690 17.92136 -3.82818 1.000 73.73746 70 ALA B N 1
ATOM 1200 C CA . ALA B 1 87 ? 22.64769 17.32323 -4.35941 1.000 51.91400 70 ALA B CA 1
ATOM 1201 C C . ALA B 1 87 ? 21.58688 18.38393 -4.62023 1.000 52.96580 70 ALA B C 1
ATOM 1202 O O . ALA B 1 87 ? 20.90254 18.34533 -5.64924 1.000 53.36195 70 ALA B O 1
ATOM 1204 N N . MET B 1 88 ? 21.44021 19.34310 -3.70271 1.000 60.90878 71 MET B N 1
ATOM 1205 C CA . MET B 1 88 ? 20.47817 20.42044 -3.90993 1.000 60.46812 71 MET B CA 1
ATOM 1206 C C . MET B 1 88 ? 20.94802 21.38003 -4.99517 1.000 48.79254 71 MET B C 1
ATOM 1207 O O . MET B 1 88 ? 20.13407 21.88859 -5.77440 1.000 56.03350 71 MET B O 1
ATOM 1212 N N . ARG B 1 89 ? 22.25593 21.64154 -5.06208 1.000 47.41055 72 ARG B N 1
ATOM 1213 C CA . ARG B 1 89 ? 22.77254 22.53984 -6.09005 1.000 59.61536 72 ARG B CA 1
ATOM 1214 C C . ARG B 1 89 ? 22.60833 21.94108 -7.48058 1.000 56.84865 72 ARG B C 1
ATOM 1215 O O . ARG B 1 89 ? 22.34190 22.66606 -8.44596 1.000 52.82091 72 ARG B O 1
ATOM 1223 N N . VAL B 1 90 ? 22.76425 20.62205 -7.60471 1.000 55.68318 73 VAL B N 1
ATOM 1224 C CA . VAL B 1 90 ? 22.45067 19.96279 -8.86790 1.000 54.55320 73 VAL B CA 1
ATOM 1225 C C . VAL B 1 90 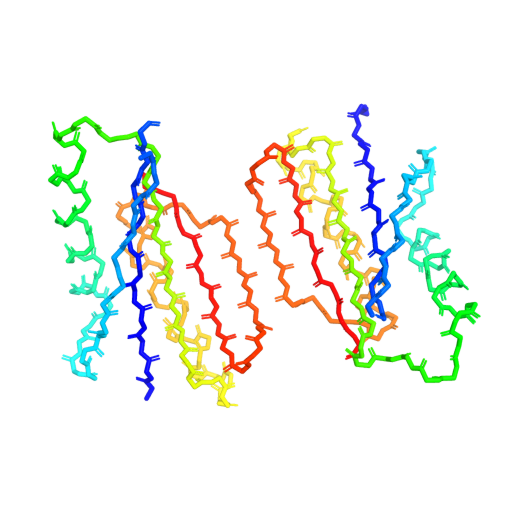? 20.95788 20.06014 -9.15518 1.000 50.31807 73 VAL B C 1
ATOM 1226 O O . VAL B 1 90 ? 20.54446 20.33423 -10.28875 1.000 45.60820 73 VAL B O 1
ATOM 1230 N N . ALA B 1 91 ? 20.12644 19.85855 -8.12996 1.000 51.03630 74 ALA B N 1
ATOM 1231 C CA . ALA B 1 91 ? 18.68382 19.97786 -8.31156 1.000 44.27776 74 ALA B CA 1
ATOM 1232 C C . ALA B 1 91 ? 18.27720 21.41931 -8.59244 1.000 45.92975 74 ALA B C 1
ATOM 1233 O O . ALA B 1 91 ? 17.41614 21.67131 -9.44338 1.000 49.91063 74 ALA B O 1
ATOM 1235 N N . ALA B 1 92 ? 18.88303 22.37955 -7.88813 1.000 58.00179 75 ALA B N 1
ATOM 1236 C CA . ALA B 1 92 ? 18.55702 23.78163 -8.12711 1.000 49.96757 75 ALA B CA 1
ATOM 1237 C C . ALA B 1 92 ? 19.05144 24.24869 -9.48937 1.000 49.07034 75 ALA B C 1
ATOM 1238 O O . ALA B 1 92 ? 18.44355 25.13870 -10.09495 1.000 61.34083 75 ALA B O 1
ATOM 1240 N N . ALA B 1 93 ? 20.14550 23.66728 -9.98579 1.000 39.71307 76 ALA B N 1
ATOM 1241 C CA . ALA B 1 93 ? 20.63195 24.02358 -11.31450 1.000 47.01764 76 ALA B CA 1
ATOM 1242 C C . ALA B 1 93 ? 19.69170 23.50678 -12.39533 1.000 43.82798 76 ALA B C 1
ATOM 1243 O O . ALA B 1 93 ? 19.32108 24.24454 -13.31604 1.000 41.22751 76 ALA B O 1
ATOM 1245 N N . LEU B 1 94 ? 19.29446 22.23556 -12.29805 1.000 46.66264 77 LEU B N 1
ATOM 1246 C CA . LEU B 1 94 ? 18.36235 21.67403 -13.26924 1.000 35.11733 77 LEU B CA 1
ATOM 1247 C C . LEU B 1 94 ? 16.99014 22.32794 -13.17545 1.000 34.49375 77 LEU B C 1
ATOM 1248 O O . LEU B 1 94 ? 16.30717 22.47694 -14.19476 1.000 45.02996 77 LEU B O 1
ATOM 1253 N N . LYS B 1 95 ? 16.57403 22.72794 -11.97182 1.000 35.94161 78 LYS B N 1
ATOM 1254 C CA . LYS B 1 95 ? 15.28412 23.39312 -11.81521 1.000 42.21250 78 LYS B CA 1
ATOM 1255 C C . LYS B 1 95 ? 15.24347 24.70100 -12.59574 1.000 44.57600 78 LYS B C 1
ATOM 1256 O O . LYS B 1 95 ? 14.30306 24.95528 -13.35717 1.000 41.55869 78 LYS B O 1
ATOM 1262 N N . GLU B 1 96 ? 16.26250 25.54555 -12.41908 1.000 54.45322 79 GLU B N 1
ATOM 1263 C CA . GLU B 1 96 ? 16.30156 26.81529 -13.13577 1.000 42.75861 79 GLU B CA 1
ATOM 1264 C C . GLU B 1 96 ? 16.45230 26.61125 -14.63745 1.000 54.93207 79 GLU B C 1
ATOM 1265 O O . GLU B 1 96 ? 15.91820 27.40149 -15.42322 1.000 49.63915 79 GLU B O 1
ATOM 1271 N N . ALA B 1 97 ? 17.16675 25.56279 -15.05453 1.000 51.68758 80 ALA B N 1
ATOM 1272 C CA . ALA B 1 97 ? 17.34731 25.31387 -16.48115 1.000 33.35387 80 ALA B CA 1
ATOM 1273 C C . ALA B 1 97 ? 16.02636 24.96224 -17.15365 1.000 33.80600 80 ALA B C 1
ATOM 1274 O O . ALA B 1 97 ? 15.75021 25.42058 -18.26851 1.000 42.84128 80 ALA B O 1
ATOM 1276 N N . PHE B 1 98 ? 15.19542 24.15390 -16.49153 1.000 32.62018 81 PHE B N 1
ATOM 1277 C CA . PHE B 1 98 ? 13.90449 23.78844 -17.06458 1.000 31.22848 81 PHE B CA 1
ATOM 1278 C C . PHE B 1 98 ? 12.89343 24.92431 -16.94925 1.000 32.39137 81 PHE B C 1
ATOM 1279 O O . PHE B 1 98 ? 12.06870 25.11430 -17.85044 1.000 34.98452 81 PHE B O 1
ATOM 1287 N N . GLU B 1 99 ? 12.93688 25.68827 -15.85324 1.000 38.43561 82 GLU B N 1
ATOM 1288 C CA . GLU B 1 99 ? 11.99349 26.79176 -15.69319 1.000 52.00326 82 GLU B CA 1
ATOM 1289 C C . GLU B 1 99 ? 12.27564 27.91135 -16.68697 1.000 44.96212 82 GLU B C 1
ATOM 1290 O O . GLU B 1 99 ? 11.34392 28.54230 -17.19960 1.000 42.34024 82 GLU B O 1
ATOM 1296 N N . ASP B 1 100 ? 13.55093 28.16977 -16.97816 1.000 38.15561 83 ASP B N 1
ATOM 1297 C CA . ASP B 1 100 ? 13.90178 29.15967 -17.98978 1.000 48.50598 83 ASP B CA 1
ATOM 1298 C C . ASP B 1 100 ? 13.50721 28.73106 -19.39598 1.000 47.91253 83 ASP B C 1
ATOM 1299 O O . ASP B 1 100 ? 13.69405 29.51099 -20.33656 1.000 55.84398 83 ASP B O 1
ATOM 1304 N N . ARG B 1 101 ? 12.96754 27.52231 -19.56230 1.000 39.90246 84 ARG B N 1
ATOM 1305 C CA . ARG B 1 101 ? 12.54814 27.01774 -20.86357 1.000 32.91916 84 ARG B CA 1
ATOM 1306 C C . ARG B 1 101 ? 11.05969 26.68942 -20.90167 1.000 29.23892 84 ARG B C 1
ATOM 1307 O O . ARG B 1 101 ? 10.60849 25.97774 -21.80508 1.000 33.45161 84 ARG B O 1
ATOM 1315 N N . GLY B 1 102 ? 10.28816 27.18749 -19.93645 1.000 29.98835 85 GLY B N 1
ATOM 1316 C CA . GLY B 1 102 ? 8.84661 27.06169 -19.96387 1.000 42.96251 85 GLY B CA 1
ATOM 1317 C C . GLY B 1 102 ? 8.26864 25.91572 -19.16328 1.000 35.37043 85 GLY B C 1
ATOM 1318 O O . GLY B 1 102 ? 7.04734 25.71946 -19.19517 1.000 36.90880 85 GLY B O 1
ATOM 1319 N N . LEU B 1 103 ? 9.09409 25.15442 -18.45110 1.000 40.56916 86 LEU B N 1
ATOM 1320 C CA . LEU B 1 103 ? 8.60670 24.04262 -17.64773 1.000 27.46826 86 LEU B CA 1
ATOM 1321 C C . LEU B 1 103 ? 8.32539 24.50541 -16.22484 1.000 29.85763 86 LEU B C 1
ATOM 1322 O O . LEU B 1 103 ? 9.09713 25.27260 -15.64230 1.000 30.51988 86 LEU B O 1
ATOM 1327 N N . ARG B 1 104 ? 7.21371 24.03155 -15.67020 1.000 26.77307 87 ARG B N 1
ATOM 1328 C CA . ARG B 1 104 ? 6.74996 24.43749 -14.34964 1.000 22.07234 87 ARG B CA 1
ATOM 1329 C C . ARG B 1 104 ? 6.94316 23.28444 -13.37523 1.000 16.42187 87 ARG B C 1
ATOM 1330 O O . ARG B 1 104 ? 6.42906 22.18335 -13.60074 1.000 20.81108 87 ARG B O 1
ATOM 1338 N N . LEU B 1 105 ? 7.68221 23.53993 -12.29928 1.000 23.30334 88 LEU B N 1
ATOM 1339 C CA . LEU B 1 105 ? 7.89279 22.52838 -11.27343 1.000 17.94923 88 LEU B CA 1
ATOM 1340 C C . LEU B 1 105 ? 6.58593 22.24119 -10.54470 1.000 23.58522 88 LEU B C 1
ATOM 1341 O O . LEU B 1 105 ? 5.89184 23.16308 -10.10549 1.000 33.53206 88 LEU B O 1
ATOM 1346 N N . THR B 1 106 ? 6.24573 20.95717 -10.42062 1.000 27.69360 89 THR B N 1
ATOM 1347 C CA . THR B 1 106 ? 5.00229 20.55067 -9.78445 1.000 27.94525 89 THR B CA 1
ATOM 1348 C C . THR B 1 106 ? 5.18187 19.57886 -8.62802 1.000 19.77019 89 THR B C 1
ATOM 1349 O O . THR B 1 106 ? 4.20755 19.32071 -7.91167 1.000 19.64603 89 THR B O 1
ATOM 1353 N N . SER B 1 107 ? 6.37901 19.03261 -8.42114 1.000 15.39488 90 SER B N 1
ATOM 1354 C CA . SER B 1 107 ? 6.57036 18.04212 -7.36975 1.000 16.73324 90 SER B CA 1
ATOM 1355 C C . SER B 1 107 ? 8.03803 17.98912 -6.97751 1.000 19.19390 90 SER B C 1
ATOM 1356 O O . SER B 1 107 ? 8.91560 17.98098 -7.84594 1.000 22.00819 90 SER B O 1
ATOM 1359 N N . ILE B 1 108 ? 8.29378 17.95885 -5.67114 1.000 22.95301 91 ILE B N 1
ATOM 1360 C CA . ILE B 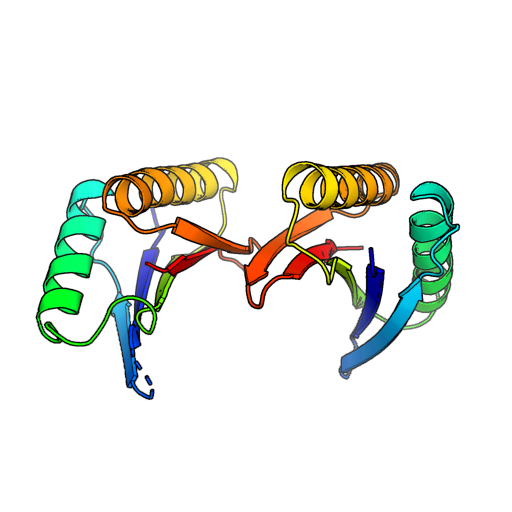1 108 ? 9.62389 17.75503 -5.11146 1.000 19.29491 91 ILE B CA 1
ATOM 1361 C C . ILE B 1 108 ? 9.52087 16.64344 -4.08058 1.000 14.08170 91 ILE B C 1
ATOM 1362 O O . ILE B 1 108 ? 8.64823 16.68533 -3.20622 1.000 24.16065 91 ILE B O 1
ATOM 1367 N N . GLU B 1 109 ? 10.40187 15.65215 -4.18143 1.000 20.74202 92 GLU B N 1
ATOM 1368 C CA . GLU B 1 109 ? 10.37462 14.52186 -3.26445 1.000 22.89597 92 GLU B CA 1
ATOM 1369 C C . GLU B 1 109 ? 11.79496 14.07777 -2.95640 1.000 20.42701 92 GLU B C 1
ATOM 1370 O O . GLU B 1 109 ? 12.62165 13.95155 -3.86478 1.000 24.25582 92 GLU B O 1
ATOM 1376 N N . THR B 1 110 ? 12.07057 13.84590 -1.67492 1.000 31.47400 93 THR B N 1
ATOM 1377 C CA . THR B 1 110 ? 13.37434 13.38994 -1.19738 1.000 34.09636 93 THR B CA 1
ATOM 1378 C C . THR B 1 110 ? 13.15168 12.10585 -0.40319 1.000 38.22470 93 THR B C 1
ATOM 1379 O O . THR B 1 110 ? 12.98902 12.13663 0.81861 1.000 48.73886 93 THR B O 1
ATOM 1383 N N . SER B 1 111 ? 13.14366 10.97461 -1.10277 1.000 46.14746 94 SER B N 1
ATOM 1384 C CA . SER B 1 111 ? 12.95712 9.68145 -0.46418 1.000 51.45870 94 SER B CA 1
ATOM 1385 C C . SER B 1 111 ? 13.81106 8.64759 -1.18114 1.000 60.23534 94 SER B C 1
ATOM 1386 O O . SER B 1 111 ? 14.09517 8.77549 -2.37732 1.000 60.85009 94 SER B O 1
ATOM 1389 N N . GLY B 1 112 ? 14.20956 7.61739 -0.44131 1.000 69.50486 95 GLY B N 1
ATOM 1390 C CA . GLY B 1 112 ? 15.03745 6.57623 -1.03118 1.000 76.17849 95 GLY B CA 1
ATOM 1391 C C . GLY B 1 112 ? 16.42288 7.05988 -1.39200 1.000 69.71584 95 GLY B C 1
ATOM 1392 O O . GLY B 1 112 ? 16.99243 6.61905 -2.39912 1.000 66.59954 95 GLY B O 1
ATOM 1393 N N . ASN B 1 113 ? 16.97071 7.97812 -0.59443 1.000 60.25910 96 ASN B N 1
ATOM 1394 C CA . ASN B 1 113 ? 18.29468 8.55980 -0.79907 1.000 57.50632 96 ASN B CA 1
ATOM 1395 C C . ASN B 1 113 ? 18.39652 9.31298 -2.12416 1.000 56.61673 96 ASN B C 1
ATOM 1396 O O . ASN B 1 113 ? 19.50134 9.58559 -2.60498 1.000 45.41061 96 ASN B O 1
ATOM 1401 N N . SER B 1 114 ? 17.26280 9.67953 -2.72075 1.000 55.98009 97 SER B N 1
ATOM 1402 C CA . SER B 1 114 ? 17.23950 10.37587 -3.99851 1.000 52.15219 97 SER B CA 1
ATOM 1403 C C . SER B 1 114 ? 16.39391 11.63705 -3.88926 1.000 41.64636 97 SER B C 1
ATOM 1404 O O . SER B 1 114 ? 15.59489 11.80043 -2.96344 1.000 38.17396 97 SER B O 1
ATOM 1407 N N . ILE B 1 115 ? 16.58165 12.52826 -4.85911 1.000 36.41034 98 ILE B N 1
ATOM 1408 C CA . ILE B 1 115 ? 15.82164 13.76797 -4.96927 1.000 24.74223 98 ILE B CA 1
ATOM 1409 C C . ILE B 1 115 ? 15.12969 13.76869 -6.32361 1.000 22.91948 98 ILE B C 1
ATOM 1410 O O . ILE B 1 115 ? 15.79531 13.74049 -7.36654 1.000 36.93872 98 ILE B O 1
ATOM 1415 N N . HIS B 1 116 ? 13.80132 13.80758 -6.30903 1.000 18.25934 99 HIS B N 1
ATOM 1416 C CA . HIS B 1 116 ? 12.99511 13.72549 -7.51858 1.000 17.63487 99 HIS B CA 1
ATOM 1417 C C . HIS B 1 116 ? 12.30521 15.05911 -7.76852 1.000 15.26858 99 HIS B C 1
ATOM 1418 O O . HIS B 1 116 ? 11.73608 15.65029 -6.84548 1.000 22.57006 99 HIS B O 1
ATOM 1425 N N . LEU B 1 117 ? 12.36083 15.52912 -9.01320 1.000 17.20961 100 LEU B N 1
ATOM 1426 C CA . LEU B 1 117 ? 11.68617 16.75260 -9.42578 1.000 16.56447 100 LEU B CA 1
ATOM 1427 C C . LEU B 1 117 ? 10.81400 16.44452 -10.63160 1.000 15.59468 100 LEU B C 1
ATOM 1428 O O . LEU B 1 117 ? 11.29899 15.89107 -11.62221 1.000 21.08610 100 LEU B O 1
ATOM 1433 N N . LYS B 1 118 ? 9.53607 16.80190 -10.55014 1.000 13.88526 101 LYS B N 1
ATOM 1434 C CA . LYS B 1 118 ? 8.58945 16.59065 -11.63681 1.000 12.17214 101 LYS B CA 1
ATOM 1435 C C . LYS B 1 118 ? 8.14150 17.93560 -12.19197 1.000 20.36718 101 LYS B C 1
ATOM 1436 O O . LYS B 1 118 ? 7.74378 18.82563 -11.43273 1.000 15.96642 101 LYS B O 1
ATOM 1442 N N . PHE B 1 119 ? 8.21420 18.07767 -13.51349 1.000 22.36692 102 PHE B N 1
ATOM 1443 C CA . PHE B 1 119 ? 7.90194 19.31953 -14.20114 1.000 9.78213 102 PHE B CA 1
ATOM 1444 C C . PHE B 1 119 ? 6.73957 19.11042 -15.16223 1.000 12.04602 102 PHE B C 1
ATOM 1445 O O . PHE B 1 119 ? 6.42591 17.98545 -15.56129 1.000 17.98007 102 PHE B O 1
ATOM 1453 N N . ARG B 1 120 ? 6.10686 20.21889 -15.53633 1.000 13.71087 103 ARG B N 1
ATOM 1454 C CA . ARG B 1 120 ? 4.98973 20.22330 -16.47024 1.000 17.83792 103 ARG B CA 1
ATOM 1455 C C . ARG B 1 120 ? 5.38584 21.01938 -17.70542 1.000 18.64203 103 ARG B C 1
ATOM 1456 O O . ARG B 1 120 ? 5.80615 22.17576 -17.59391 1.000 25.66451 103 ARG B O 1
ATOM 1464 N N . TYR B 1 121 ? 5.25489 20.40081 -18.87441 1.000 22.44944 104 TYR B N 1
ATOM 1465 C CA . TYR B 1 121 ? 5.65751 21.02767 -20.13115 1.000 29.11616 104 TYR B CA 1
ATOM 1466 C C . TYR B 1 121 ? 4.57531 21.96407 -20.66053 1.000 34.18934 104 TYR B C 1
ATOM 1467 O O . TYR B 1 121 ? 4.82183 23.14993 -20.88335 1.000 32.36869 104 TYR B O 1
#

Radius of gyration: 18.6 Å; Cα contacts (8 Å, |Δi|>4): 348; chains: 2; bounding box: 45×34×54 Å

Secondary structure (DSSP, 8-state):
---EEEEEEE---EEEEEEPTT--HHHHHHHHHHHHGGG-SS-SSS-EEEEEEES--SHHHHHHHHHHHHHHHHTTT-EEEEEE--SSSEEEEEE-/--EEEEEEEE--EEEEEEEE-SS--HHHHHHHHHHHHHHHHHTT---EEEEEEE---S-HHHHHHHHHHHHHHHHTTT-EEEEEEEETTEEEEEEE-

Foldseek 3Di:
DPKWKKKWKPLVPIRIDTDDPDDFLLVVLVVVVVVVCVVNDPDAQSIKMKMKIAFCPPVVVQVVRVVRNQVNNVVVPWHWPDWDSDDRIIMTMIGD/DWKKKKKWWPLPTDMDIDTDDPPDALQVVLVVVVVVVVVVVVPNTDWMKMKMKDQAQPPVVVQVVVVVRNVVNNVVVPWAWDDWDCPPNMIMIMITD

B-factor: mean 41.25, std 21.98, range [6.2, 124.32]